Pr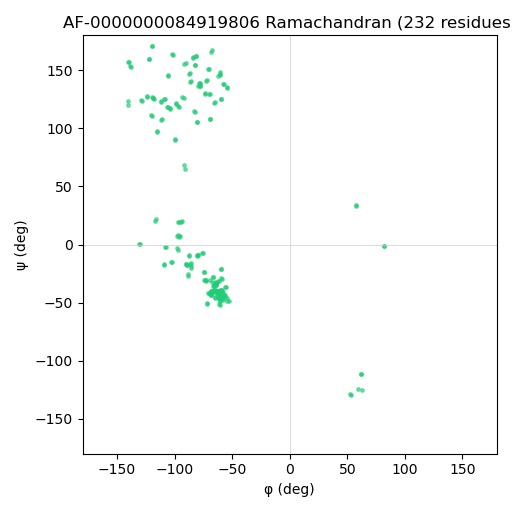otein AF-0000000084919806 (afdb_homodimer)

Solvent-accessible surface area (backbone atoms only — not comparable to full-atom values): 13358 Å² total; per-residue (Å²): 125,46,77,44,75,48,74,58,74,44,73,58,53,68,42,66,50,72,66,55,53,49,54,51,62,69,71,48,67,76,70,39,51,64,82,34,44,32,41,35,40,41,51,52,47,41,90,79,47,93,62,84,52,50,34,44,74,58,82,43,28,36,41,32,29,30,31,75,41,58,42,69,58,46,52,50,40,43,48,43,50,38,44,26,67,72,66,67,60,70,41,90,52,85,76,42,67,51,74,67,57,45,52,53,42,54,62,67,40,41,69,61,50,50,68,70,74,106,125,45,77,45,76,47,73,59,77,43,73,59,54,67,41,67,50,73,66,53,54,50,54,51,62,70,72,47,65,76,70,39,50,63,83,35,43,33,40,34,38,41,50,51,48,42,88,79,46,93,61,82,52,51,35,45,73,59,82,44,28,37,43,32,30,29,31,73,41,58,44,68,57,47,53,49,38,45,49,43,51,37,45,25,67,72,65,66,59,69,42,88,52,83,76,42,64,50,74,67,59,46,52,54,42,54,64,67,42,40,71,61,49,50,68,71,74,105

Radius of gyration: 26.59 Å; Cα contacts (8 Å, |Δi|>4): 359; chains: 2; bounding box: 36×73×53 Å

Structure (mmCIF, N/CA/C/O backbone):
data_AF-0000000084919806-model_v1
#
loop_
_entity.id
_entity.type
_entity.pdbx_description
1 polymer 'Uncharacterized protein'
#
loop_
_atom_site.group_PDB
_atom_site.id
_atom_site.type_symbol
_atom_site.label_atom_id
_atom_site.label_alt_id
_atom_site.label_comp_id
_atom_site.label_asym_id
_atom_site.label_entity_id
_atom_site.label_seq_id
_atom_site.pdbx_PDB_ins_code
_atom_site.Cartn_x
_atom_site.Cartn_y
_atom_site.Cartn_z
_atom_site.occupancy
_atom_site.B_iso_or_equiv
_atom_site.auth_seq_id
_atom_site.auth_comp_id
_atom_site.auth_asym_id
_atom_site.auth_atom_id
_atom_site.pdbx_PDB_model_num
ATOM 1 N N . MET A 1 1 ? 2.48 -29.172 4.188 1 84.5 1 MET A N 1
ATOM 2 C CA . MET A 1 1 ? 2.459 -28.109 3.188 1 84.5 1 MET A CA 1
ATOM 3 C C . MET A 1 1 ? 2.051 -26.781 3.814 1 84.5 1 MET A C 1
ATOM 5 O O . MET A 1 1 ? 1.121 -26.719 4.621 1 84.5 1 MET A O 1
ATOM 9 N N . LYS A 1 2 ? 2.957 -25.766 3.684 1 92 2 LYS A N 1
ATOM 10 C CA . LYS A 1 2 ? 2.734 -24.453 4.285 1 92 2 LYS A CA 1
ATOM 11 C C . LYS A 1 2 ? 2.422 -23.406 3.221 1 92 2 LYS A C 1
ATOM 13 O O . LYS A 1 2 ? 3.094 -23.344 2.188 1 92 2 LYS A O 1
ATOM 18 N N . ILE A 1 3 ? 1.291 -22.719 3.383 1 93.94 3 ILE A N 1
ATOM 19 C CA . ILE A 1 3 ? 0.929 -21.625 2.49 1 93.94 3 ILE A CA 1
ATOM 20 C C . ILE A 1 3 ? 0.982 -20.312 3.25 1 93.94 3 ILE A C 1
ATOM 22 O O . ILE A 1 3 ? 0.308 -20.141 4.27 1 93.94 3 ILE A O 1
ATOM 26 N N . VAL A 1 4 ? 1.771 -19.344 2.781 1 93.81 4 VAL A N 1
ATOM 27 C CA . VAL A 1 4 ? 1.96 -18.062 3.428 1 93.81 4 VAL A CA 1
ATOM 28 C C . VAL A 1 4 ? 1.51 -16.938 2.49 1 93.81 4 VAL A C 1
ATOM 30 O O . VAL A 1 4 ? 1.891 -16.906 1.318 1 93.81 4 VAL A O 1
ATOM 33 N N . THR A 1 5 ? 0.637 -16.078 2.963 1 93.88 5 THR A N 1
ATOM 34 C CA . THR A 1 5 ? 0.256 -14.891 2.219 1 93.88 5 THR A CA 1
ATOM 35 C C . THR A 1 5 ? 0.877 -13.641 2.844 1 93.88 5 THR A C 1
ATOM 37 O O . THR A 1 5 ? 0.599 -13.32 4 1 93.88 5 THR A O 1
ATOM 40 N N . GLU A 1 6 ? 1.722 -12.961 2.037 1 90.19 6 GLU A N 1
ATOM 41 C CA . GLU A 1 6 ? 2.326 -11.727 2.523 1 90.19 6 GLU A CA 1
ATOM 42 C C . GLU A 1 6 ? 1.34 -10.562 2.451 1 90.19 6 GLU A C 1
ATOM 44 O O . GLU A 1 6 ? 0.598 -10.43 1.476 1 90.19 6 GLU A O 1
ATOM 49 N N . LYS A 1 7 ? 1.361 -9.852 3.496 1 84.88 7 LYS A N 1
ATOM 50 C CA . LYS A 1 7 ? 0.545 -8.641 3.521 1 84.88 7 LYS A CA 1
ATOM 51 C C . LYS A 1 7 ? 1.104 -7.586 2.574 1 84.88 7 LYS A C 1
ATOM 53 O O . LYS A 1 7 ? 2.318 -7.395 2.494 1 84.88 7 LYS A O 1
ATOM 58 N N . ILE A 1 8 ? 0.32 -6.977 1.669 1 81.19 8 ILE A N 1
ATOM 59 C CA . ILE A 1 8 ? 0.75 -5.91 0.772 1 81.19 8 ILE A CA 1
ATOM 60 C C . ILE A 1 8 ? 1.115 -4.668 1.584 1 81.19 8 ILE A C 1
ATOM 62 O O . ILE A 1 8 ? 0.348 -4.238 2.447 1 81.19 8 ILE A O 1
ATOM 66 N N . ASN A 1 9 ? 2.42 -4.293 1.33 1 66.06 9 ASN A N 1
ATOM 67 C CA . ASN A 1 9 ? 2.914 -3.148 2.09 1 66.06 9 ASN A CA 1
ATOM 68 C C . ASN A 1 9 ? 2.236 -1.852 1.654 1 66.06 9 ASN A C 1
ATOM 70 O O . ASN A 1 9 ? 2.342 -1.45 0.494 1 66.06 9 ASN A O 1
ATOM 74 N N . SER A 1 10 ? 1.48 -1.389 2.383 1 78.5 10 SER A N 1
ATOM 75 C CA . SER A 1 10 ? 0.819 -0.112 2.137 1 78.5 10 SER A CA 1
ATOM 76 C C . SER A 1 10 ? 1.579 1.039 2.787 1 78.5 10 SER A C 1
ATOM 78 O O . SER A 1 10 ? 1.11 2.18 2.785 1 78.5 10 SER A O 1
ATOM 80 N N . GLU A 1 11 ? 2.859 0.692 3.033 1 77.44 11 GLU A N 1
ATOM 81 C CA . GLU A 1 11 ? 3.609 1.757 3.691 1 77.44 11 GLU A CA 1
ATOM 82 C C . GLU A 1 11 ? 3.887 2.912 2.734 1 77.44 11 GLU A C 1
ATOM 84 O O . GLU A 1 11 ? 3.943 2.717 1.519 1 77.44 11 GLU A O 1
ATOM 89 N N . PRO A 1 12 ? 4.004 4.172 3.262 1 86.56 12 PRO A N 1
ATOM 90 C CA . PRO A 1 12 ? 3.912 4.516 4.68 1 86.56 12 PRO A CA 1
ATOM 91 C C . PRO A 1 12 ? 2.469 4.656 5.16 1 86.56 12 PRO A C 1
ATOM 93 O O . PRO A 1 12 ? 1.577 4.965 4.363 1 86.56 12 PRO A O 1
ATOM 96 N N . ASN A 1 13 ? 2.254 4.461 6.344 1 90.94 13 ASN A N 1
ATOM 97 C CA . ASN A 1 13 ? 0.948 4.602 6.977 1 90.94 13 ASN A CA 1
ATOM 98 C C . ASN A 1 13 ? 0.639 6.059 7.309 1 90.94 13 ASN A C 1
ATOM 100 O O . ASN A 1 13 ? 1.501 6.926 7.172 1 90.94 13 ASN A O 1
ATOM 104 N N . HIS A 1 14 ? -0.591 6.355 7.543 1 94.31 14 HIS A N 1
ATOM 105 C CA . HIS A 1 14 ? -0.944 7.664 8.078 1 94.31 14 HIS A CA 1
ATOM 106 C C . HIS A 1 14 ? -0.178 7.961 9.367 1 94.31 14 HIS A C 1
ATOM 108 O O . HIS A 1 14 ? -0.105 7.113 10.258 1 94.31 14 HIS A O 1
ATOM 114 N N . SER A 1 15 ? 0.317 9.078 9.5 1 95.88 15 SER A N 1
ATOM 115 C CA . SER A 1 15 ? 1.079 9.422 10.695 1 95.88 15 SER A CA 1
ATOM 116 C C . SER A 1 15 ? 0.176 10 11.781 1 95.88 15 SER A C 1
ATOM 118 O O . SER A 1 15 ? 0.583 10.109 12.938 1 95.88 15 SER A O 1
ATOM 120 N N . ILE A 1 16 ? -1.008 10.422 11.406 1 96.19 16 ILE A N 1
ATOM 121 C CA . ILE A 1 16 ? -1.956 10.922 12.391 1 96.19 16 ILE A CA 1
ATOM 122 C C . ILE A 1 16 ? -3.252 10.117 12.328 1 96.19 16 ILE A C 1
ATOM 124 O O . ILE A 1 16 ? -3.549 9.5 11.305 1 96.19 16 ILE A O 1
ATOM 128 N N . SER A 1 17 ? -4.023 10.195 13.445 1 95.56 17 SER A N 1
ATOM 129 C CA . SER A 1 17 ? -5.277 9.461 13.555 1 95.56 17 SER A CA 1
ATOM 130 C C . SER A 1 17 ? -6.457 10.414 13.75 1 95.56 17 SER A C 1
ATOM 132 O O . SER A 1 17 ? -6.27 11.617 13.922 1 95.56 17 SER A O 1
ATOM 134 N N . LYS A 1 18 ? -7.699 9.766 13.664 1 95 18 LYS A N 1
ATOM 135 C CA . LYS A 1 18 ? -8.914 10.5 13.992 1 95 18 LYS A CA 1
ATOM 136 C C . LYS A 1 18 ? -8.844 11.086 15.406 1 95 18 LYS A C 1
ATOM 138 O O . LYS A 1 18 ? -9.289 12.211 15.641 1 95 18 LYS A O 1
ATOM 143 N N . LYS A 1 19 ? -8.227 10.32 16.281 1 96.19 19 LYS A N 1
ATOM 144 C CA . LYS A 1 19 ? -8.078 10.773 17.672 1 96.19 19 LYS A CA 1
ATOM 145 C C . LYS A 1 19 ? -7.211 12.023 17.75 1 96.19 19 LYS A C 1
ATOM 147 O O . LYS A 1 19 ? -7.508 12.938 18.516 1 96.19 19 LYS A O 1
ATOM 152 N N . ASP A 1 20 ? -6.168 12.07 16.969 1 96.62 20 ASP A N 1
ATOM 153 C CA . ASP A 1 20 ? -5.289 13.242 16.938 1 96.62 20 ASP A CA 1
ATOM 154 C C . ASP A 1 20 ? -6.047 14.477 16.469 1 96.62 20 ASP A C 1
ATOM 156 O O . ASP A 1 20 ? -5.93 15.547 17.062 1 96.62 20 ASP A O 1
ATOM 160 N N . VAL A 1 21 ? -6.793 14.344 15.43 1 97.56 21 VAL A N 1
ATOM 161 C CA . VAL A 1 21 ? -7.539 15.461 14.867 1 97.56 21 VAL A CA 1
ATOM 162 C C . VAL A 1 21 ? -8.57 15.953 15.883 1 97.56 21 VAL A C 1
ATOM 164 O O . VAL A 1 21 ? -8.719 17.156 16.094 1 97.56 21 VAL A O 1
ATOM 167 N N . LYS A 1 22 ? -9.195 15 16.562 1 96.44 22 LYS A N 1
ATOM 168 C CA . LYS A 1 22 ? -10.172 15.359 17.594 1 96.44 22 LYS A CA 1
ATOM 169 C C . LYS A 1 22 ? -9.508 16.141 18.734 1 96.44 22 LYS A C 1
ATOM 171 O O . LYS A 1 22 ? -10.062 17.125 19.219 1 96.44 22 LYS A O 1
ATOM 176 N N . ALA A 1 23 ? -8.375 15.68 19.109 1 97.12 23 ALA A N 1
ATOM 177 C CA . ALA A 1 23 ? -7.645 16.359 20.172 1 97.12 23 ALA A CA 1
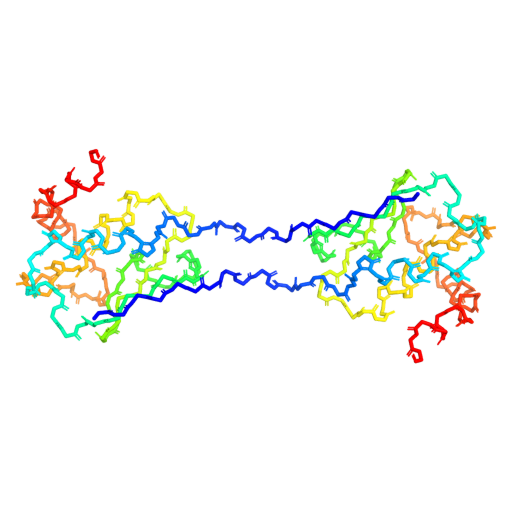ATOM 178 C C . ALA A 1 23 ? -7.312 17.797 19.781 1 97.12 23 ALA A C 1
ATOM 180 O O . ALA A 1 23 ? -7.398 18.703 20.609 1 97.12 23 ALA A O 1
ATOM 181 N N . ILE A 1 24 ? -6.961 18.016 18.594 1 97.75 24 ILE A N 1
ATOM 182 C CA . ILE A 1 24 ? -6.641 19.344 18.109 1 97.75 24 ILE A CA 1
ATOM 183 C C . ILE A 1 24 ? -7.891 20.219 18.156 1 97.75 24 ILE A C 1
ATOM 185 O O . ILE A 1 24 ? -7.848 21.344 18.656 1 97.75 24 ILE A O 1
ATOM 189 N N . ILE A 1 25 ? -8.977 19.719 17.703 1 95.94 25 ILE A N 1
ATOM 190 C CA . ILE A 1 25 ? -10.234 20.453 17.625 1 95.94 25 ILE A CA 1
ATOM 191 C C . ILE A 1 25 ? -10.672 20.875 19.016 1 95.94 25 ILE A C 1
ATOM 193 O O . ILE A 1 25 ? -11.234 21.953 19.203 1 95.94 25 ILE A O 1
ATOM 197 N N . GLU A 1 26 ? -10.344 20.094 19.938 1 95.5 26 GLU A N 1
ATOM 198 C CA . GLU A 1 26 ? -10.797 20.312 21.297 1 95.5 26 GLU A CA 1
ATOM 199 C C . GLU A 1 26 ? -10.031 21.469 21.953 1 95.5 26 GLU A C 1
ATOM 201 O O . GLU A 1 26 ? -10.539 22.125 22.859 1 95.5 26 GLU A O 1
ATOM 206 N N . ILE A 1 27 ? -8.891 21.766 21.5 1 96.56 27 ILE A N 1
ATOM 207 C CA . ILE A 1 27 ? -8.062 22.688 22.266 1 96.56 27 ILE A CA 1
ATOM 208 C C . ILE A 1 27 ? -7.961 24.031 21.531 1 96.56 27 ILE A C 1
ATOM 210 O O . ILE A 1 27 ? -7.547 25.031 22.109 1 96.56 27 ILE A O 1
ATOM 214 N N . ILE A 1 28 ? -8.289 24.031 20.297 1 96.38 28 ILE A N 1
ATOM 215 C CA . ILE A 1 28 ? -8.18 25.281 19.562 1 96.38 28 ILE A CA 1
ATOM 216 C C . ILE A 1 28 ? -9.43 26.125 19.766 1 96.38 28 ILE A C 1
ATOM 218 O O . ILE A 1 28 ? -10.477 25.609 20.172 1 96.38 28 ILE A O 1
ATOM 222 N N . PRO A 1 29 ? -9.297 27.453 19.469 1 94.88 29 PRO A N 1
ATOM 223 C CA . PRO A 1 29 ? -10.5 28.297 19.5 1 94.88 29 PRO A CA 1
ATOM 224 C C . PRO A 1 29 ? -11.562 27.844 18.5 1 94.88 29 PRO A C 1
ATOM 226 O O . PRO A 1 29 ? -11.227 27.453 17.375 1 94.88 29 PRO A O 1
ATOM 229 N N . ASP A 1 30 ? -12.805 28 18.844 1 89.44 30 ASP A N 1
ATOM 230 C CA . ASP A 1 30 ? -13.922 27.516 18.047 1 89.44 30 ASP A CA 1
ATOM 231 C C . ASP A 1 30 ? -13.984 28.234 16.688 1 89.44 30 ASP A C 1
ATOM 233 O O . ASP A 1 30 ? -14.398 27.641 15.688 1 89.44 30 ASP A O 1
ATO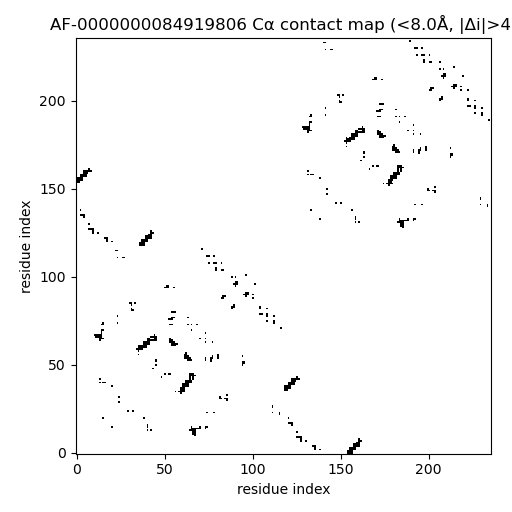M 237 N N . ASP A 1 31 ? -13.609 29.422 16.719 1 90.94 31 ASP A N 1
ATOM 238 C CA . ASP A 1 31 ? -13.766 30.219 15.508 1 90.94 31 ASP A CA 1
ATOM 239 C C . ASP A 1 31 ? -12.711 29.844 14.461 1 90.94 31 ASP A C 1
ATOM 241 O O . ASP A 1 31 ? -12.773 30.281 13.312 1 90.94 31 ASP A O 1
ATOM 245 N N . TRP A 1 32 ? -11.727 28.984 14.844 1 93.69 32 TRP A N 1
ATOM 246 C CA . TRP A 1 32 ? -10.688 28.578 13.898 1 93.69 32 TRP A CA 1
ATOM 247 C C . TRP A 1 32 ? -11.25 27.609 12.859 1 93.69 32 TRP A C 1
ATOM 249 O O . TRP A 1 32 ? -10.742 27.531 11.734 1 93.69 32 TRP A O 1
ATOM 259 N N . ILE A 1 33 ? -12.172 26.828 13.133 1 89.38 33 ILE A N 1
ATOM 260 C CA . ILE A 1 33 ? -12.711 25.812 12.227 1 89.38 33 ILE A CA 1
ATOM 261 C C . ILE A 1 33 ? -13.562 26.484 11.148 1 89.38 33 ILE A C 1
ATOM 263 O O . ILE A 1 33 ? -13.555 26.062 9.992 1 89.38 33 ILE A O 1
A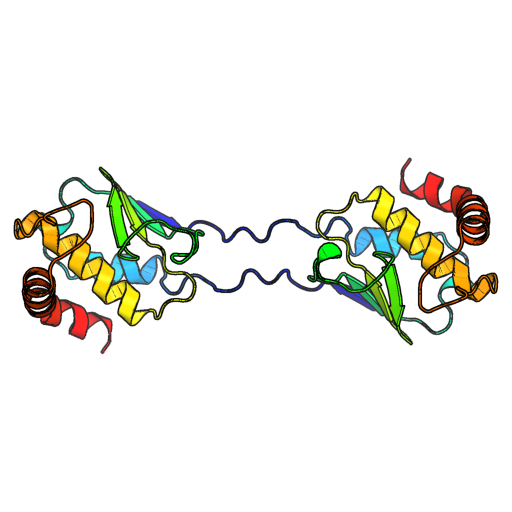TOM 267 N N . GLY A 1 34 ? -14.172 27.562 11.453 1 83.75 34 GLY A N 1
ATOM 268 C CA . GLY A 1 34 ? -14.953 28.328 10.484 1 83.75 34 GLY A CA 1
ATOM 269 C C . GLY A 1 34 ? -15.977 27.469 9.75 1 83.75 34 GLY A C 1
ATOM 270 O O . GLY A 1 34 ? -16.766 26.766 10.367 1 83.75 34 GLY A O 1
ATOM 271 N N . ILE A 1 35 ? -15.891 27.609 8.375 1 82 35 ILE A N 1
ATOM 272 C CA . ILE A 1 35 ? -16.906 27 7.535 1 82 35 ILE A CA 1
ATOM 273 C C . ILE A 1 35 ? -16.531 25.547 7.254 1 82 35 ILE A C 1
ATOM 275 O O . ILE A 1 35 ? -17.359 24.75 6.797 1 82 35 ILE A O 1
ATOM 279 N N . ALA A 1 36 ? -15.219 25.328 7.449 1 81.69 36 ALA A N 1
ATOM 280 C CA . ALA A 1 36 ? -14.766 23.953 7.195 1 81.69 36 ALA A CA 1
ATOM 281 C C . ALA A 1 36 ? -15.227 23.016 8.297 1 81.69 36 ALA A C 1
ATOM 283 O O . ALA A 1 36 ? -15.078 23.312 9.484 1 81.69 36 ALA A O 1
ATOM 284 N N . HIS A 1 37 ? -15.828 21.906 7.789 1 86.56 37 HIS A N 1
ATOM 285 C CA . HIS A 1 37 ? -16.375 20.984 8.781 1 86.56 37 HIS A CA 1
ATOM 286 C C . HIS A 1 37 ? -15.922 19.562 8.5 1 86.56 37 HIS A C 1
ATOM 288 O O . HIS A 1 37 ? -16.359 18.625 9.18 1 86.56 37 HIS A O 1
ATOM 294 N N . ILE A 1 38 ? -15.148 19.406 7.48 1 93.56 38 ILE A N 1
ATOM 295 C CA . ILE A 1 38 ? -14.664 18.078 7.164 1 93.56 38 ILE A CA 1
ATOM 296 C C . ILE A 1 38 ? -13.141 18.031 7.27 1 93.56 38 ILE A C 1
ATOM 298 O O . ILE A 1 38 ? -12.453 18.906 6.742 1 93.56 38 ILE A O 1
ATOM 302 N N . PHE A 1 39 ? -12.586 17.109 8.055 1 96.88 39 PHE A N 1
ATOM 303 C CA . PHE A 1 39 ? -11.164 16.766 8.07 1 96.88 39 PHE A CA 1
ATOM 304 C C . PHE A 1 39 ? -10.922 15.438 7.359 1 96.88 39 PHE A C 1
ATOM 306 O O . PHE A 1 39 ? -11.406 14.391 7.793 1 96.88 39 PHE A O 1
ATOM 313 N N . SER A 1 40 ? -10.156 15.508 6.266 1 96.12 40 SER A N 1
ATOM 314 C CA . SER A 1 40 ? -9.898 14.32 5.465 1 96.12 40 SER A CA 1
ATOM 315 C C . SER A 1 40 ? -8.445 13.883 5.57 1 96.12 40 SER A C 1
ATOM 317 O O . SER A 1 40 ? -7.555 14.531 5.023 1 96.12 40 SER A O 1
ATOM 319 N N . ILE A 1 41 ? -8.195 12.766 6.266 1 97.25 41 ILE A N 1
ATOM 320 C CA . ILE A 1 41 ? -6.883 12.133 6.27 1 97.25 41 ILE A CA 1
ATOM 321 C C . ILE A 1 41 ? -6.711 11.289 5.012 1 97.25 41 ILE A C 1
ATOM 323 O O . ILE A 1 41 ? -7.203 10.164 4.941 1 97.25 41 ILE A O 1
ATOM 327 N N . SER A 1 42 ? -5.945 11.82 4.156 1 93.94 42 SER A N 1
ATOM 328 C CA . SER A 1 42 ? -5.906 11.305 2.791 1 93.94 42 SER A CA 1
ATOM 329 C C . SER A 1 42 ? -4.91 10.164 2.66 1 93.94 42 SER A C 1
ATOM 331 O O . SER A 1 42 ? -3.844 10.188 3.281 1 93.94 42 SER A O 1
ATOM 333 N N . SER A 1 43 ? -5.254 9.219 1.755 1 91.94 43 SER A N 1
ATOM 334 C CA . SER A 1 43 ? -4.34 8.125 1.454 1 91.94 43 SER A CA 1
ATOM 335 C C . SER A 1 43 ? -3.252 8.562 0.482 1 91.94 43 SER A C 1
ATOM 337 O O . SER A 1 43 ? -2.287 7.828 0.25 1 91.94 43 SER A O 1
ATOM 339 N N . GLN A 1 44 ? -3.41 9.688 -0.026 1 89.56 44 GLN A N 1
ATOM 340 C CA . GLN A 1 44 ? -2.438 10.211 -0.98 1 89.56 44 GLN A CA 1
ATOM 341 C C . GLN A 1 44 ? -1.134 10.594 -0.284 1 89.56 44 GLN A C 1
ATOM 343 O O . GLN A 1 44 ? -1.151 11.18 0.796 1 89.56 44 GLN A O 1
ATOM 348 N N . LEU A 1 45 ? -0.02 10.32 -0.958 1 92.75 45 LEU A N 1
ATOM 349 C CA . LEU A 1 45 ? 1.282 10.773 -0.48 1 92.75 45 LEU A CA 1
ATOM 350 C C . LEU A 1 45 ? 1.497 12.242 -0.805 1 92.75 45 LEU A C 1
ATOM 352 O O . LEU A 1 45 ? 1.184 12.695 -1.909 1 92.75 45 LEU A O 1
ATOM 356 N N . PHE A 1 46 ? 2.062 12.984 0.141 1 93.69 46 PHE A N 1
ATOM 357 C CA . PHE A 1 46 ? 2.354 14.398 -0.066 1 93.69 46 PHE A CA 1
ATOM 358 C C . PHE A 1 46 ? 3.246 14.602 -1.286 1 93.69 46 PHE A C 1
ATOM 360 O O . PHE A 1 46 ? 3.025 15.516 -2.082 1 93.69 46 PHE A O 1
ATOM 367 N N . GLU A 1 47 ? 4.266 13.75 -1.402 1 91.94 47 GLU A N 1
ATOM 368 C CA . GLU A 1 47 ? 5.23 13.867 -2.492 1 91.94 47 GLU A CA 1
ATOM 369 C C . GLU A 1 47 ? 4.547 13.742 -3.85 1 91.94 47 GLU A C 1
ATOM 371 O O . GLU A 1 47 ? 5.102 14.156 -4.871 1 91.94 47 GLU A O 1
ATOM 376 N N . ASN A 1 48 ? 3.365 13.141 -3.865 1 87.06 48 ASN A N 1
ATOM 377 C CA . ASN A 1 48 ? 2.631 12.953 -5.113 1 87.06 48 ASN A CA 1
ATOM 378 C C . ASN A 1 48 ? 1.616 14.07 -5.336 1 87.06 48 ASN A C 1
ATOM 380 O O . ASN A 1 48 ? 0.793 13.992 -6.25 1 87.06 48 ASN A O 1
ATOM 384 N N . SER A 1 49 ? 1.706 15.062 -4.434 1 88.62 49 SER A N 1
ATOM 385 C CA . SER A 1 49 ? 0.8 16.203 -4.57 1 88.62 49 SER A CA 1
ATOM 386 C C . SER A 1 49 ? 1.511 17.406 -5.184 1 88.62 49 SER A C 1
ATOM 388 O O . SER A 1 49 ? 2.734 17.391 -5.336 1 88.62 49 SER A O 1
ATOM 390 N N . ASN A 1 50 ? 0.823 18.312 -5.629 1 88.94 50 ASN A N 1
ATOM 391 C CA . ASN A 1 50 ? 1.367 19.578 -6.113 1 88.94 50 ASN A CA 1
ATOM 392 C C . ASN A 1 50 ? 1.294 20.656 -5.047 1 88.94 50 ASN A C 1
ATOM 394 O O . ASN A 1 50 ? 1.396 21.859 -5.355 1 88.94 50 ASN A O 1
ATOM 398 N N . TRP A 1 51 ? 1.148 20.234 -3.828 1 91.06 51 TRP A N 1
ATOM 399 C CA . TRP A 1 51 ? 0.985 21.203 -2.75 1 91.06 51 TRP A CA 1
ATOM 400 C C . TRP A 1 51 ? 2.336 21.594 -2.154 1 91.06 51 TRP A C 1
ATOM 402 O O . TRP A 1 51 ? 3.295 20.812 -2.225 1 91.06 51 TRP A O 1
ATOM 412 N N . ASP A 1 52 ? 2.373 22.734 -1.565 1 92.44 52 ASP A N 1
ATOM 413 C CA . ASP A 1 52 ? 3.58 23.219 -0.901 1 92.44 52 ASP A CA 1
ATOM 414 C C . ASP A 1 52 ? 3.609 22.797 0.564 1 92.44 52 ASP A C 1
ATOM 416 O O . ASP A 1 52 ? 4.66 22.828 1.205 1 92.44 52 ASP A O 1
ATOM 420 N N . ARG A 1 53 ? 2.469 22.422 1.005 1 95.81 53 ARG A N 1
ATOM 421 C CA . ARG A 1 53 ? 2.324 21.984 2.389 1 95.81 53 ARG A CA 1
ATOM 422 C C . ARG A 1 53 ? 1.413 20.766 2.484 1 95.81 53 ARG A C 1
ATOM 424 O O . ARG A 1 53 ? 0.5 20.609 1.674 1 95.81 53 ARG A O 1
ATOM 431 N N . PRO A 1 54 ? 1.611 19.969 3.521 1 97.56 54 PRO A N 1
ATOM 432 C CA . PRO A 1 54 ? 0.884 18.703 3.588 1 97.56 54 PRO A CA 1
ATOM 433 C C . PRO A 1 54 ? -0.544 18.875 4.105 1 97.56 54 PRO A C 1
ATOM 435 O O . PRO A 1 54 ? -1.32 17.906 4.102 1 97.56 54 PRO A O 1
ATOM 438 N N . VAL A 1 55 ? -0.893 20 4.578 1 98 55 VAL A N 1
ATOM 439 C CA . VAL A 1 55 ? -2.25 20.266 5.047 1 98 55 VAL A CA 1
ATOM 440 C C . VAL A 1 55 ? -2.781 21.547 4.41 1 98 55 VAL A C 1
ATOM 442 O O . VAL A 1 55 ? -2.162 22.609 4.523 1 98 55 VAL A O 1
ATOM 445 N N . ILE A 1 56 ? -3.885 21.391 3.779 1 95.81 56 ILE A N 1
ATOM 446 C CA . ILE A 1 56 ? -4.484 22.562 3.162 1 95.81 56 ILE A CA 1
ATOM 447 C C . ILE A 1 56 ? -6 22.531 3.344 1 95.81 56 ILE A C 1
ATOM 449 O O . ILE A 1 56 ? -6.586 21.453 3.498 1 95.81 56 ILE A O 1
ATOM 453 N N . GLN A 1 57 ? -6.586 23.719 3.264 1 94.19 57 GLN A N 1
ATOM 454 C CA . GLN A 1 57 ? -8.039 23.812 3.229 1 94.19 57 GLN A CA 1
ATOM 455 C C . GLN A 1 57 ? -8.547 23.984 1.799 1 94.19 57 GLN A C 1
ATOM 457 O O . GLN A 1 57 ? -8.086 24.859 1.073 1 94.19 57 GLN A O 1
ATOM 462 N N . ASN A 1 58 ? -9.367 23.062 1.413 1 89.19 58 ASN A N 1
ATOM 463 C CA . ASN A 1 58 ? -10.094 23.141 0.149 1 89.19 58 ASN A CA 1
ATOM 464 C C . ASN A 1 58 ? -11.602 23.25 0.372 1 89.19 58 ASN A C 1
ATOM 466 O O . ASN A 1 58 ? -12.266 22.234 0.617 1 89.19 58 ASN A O 1
ATOM 470 N N . ASN A 1 59 ? -12.109 24.453 0.342 1 89 59 ASN A N 1
ATOM 471 C CA . ASN A 1 59 ? -13.516 24.734 0.616 1 89 59 ASN A CA 1
ATOM 472 C C . ASN A 1 59 ? -13.898 24.328 2.035 1 89 59 ASN A C 1
ATOM 474 O O . ASN A 1 59 ? -13.414 24.906 3.006 1 89 59 ASN A O 1
ATOM 478 N N . THR A 1 60 ? -14.703 23.328 2.168 1 93.25 60 THR A N 1
ATOM 479 C CA . THR A 1 60 ? -15.211 22.969 3.484 1 93.25 60 THR A CA 1
ATOM 480 C C . THR A 1 60 ? -14.383 21.828 4.086 1 93.25 60 THR A C 1
ATOM 482 O O . THR A 1 60 ? -14.758 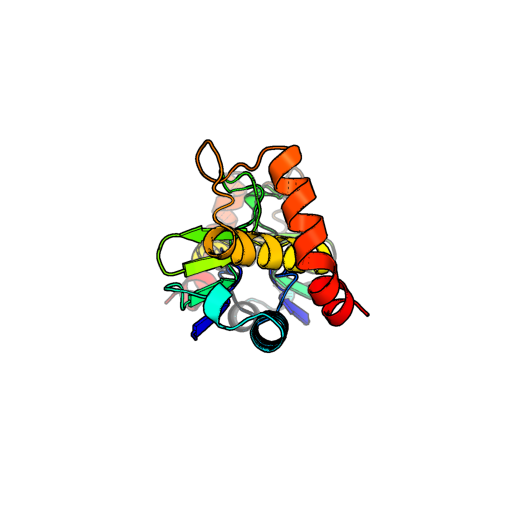21.266 5.113 1 93.25 60 THR A O 1
ATOM 485 N N . THR A 1 61 ? -13.273 21.5 3.381 1 93.81 61 THR A N 1
ATOM 486 C CA . THR A 1 61 ? -12.523 20.312 3.789 1 93.81 61 THR A CA 1
ATOM 487 C C . THR A 1 61 ? -11.07 20.672 4.07 1 93.81 61 THR A C 1
ATOM 489 O O . THR A 1 61 ? -10.414 21.328 3.254 1 93.81 61 THR A O 1
ATOM 492 N N . PHE A 1 62 ? -10.602 20.297 5.227 1 96.12 62 PHE A N 1
ATOM 493 C CA . PHE A 1 62 ? -9.164 20.219 5.453 1 96.12 62 PHE A CA 1
ATOM 494 C C . PHE A 1 62 ? -8.602 18.906 4.938 1 96.12 62 PHE A C 1
ATOM 496 O O . PHE A 1 62 ? -8.961 17.828 5.441 1 96.12 62 PHE A O 1
ATOM 503 N N . LYS A 1 63 ? -7.785 18.984 3.963 1 95.94 63 LYS A N 1
ATOM 504 C CA . LYS A 1 63 ? -7.117 17.797 3.436 1 95.94 63 LYS A CA 1
ATOM 505 C C . LYS A 1 63 ? -5.758 17.594 4.098 1 95.94 63 LYS A C 1
ATOM 507 O O . LYS A 1 63 ? -4.922 18.5 4.098 1 95.94 63 LYS A O 1
ATOM 512 N N . ILE A 1 64 ? -5.531 16.422 4.625 1 98.31 64 ILE A N 1
ATOM 513 C CA . ILE A 1 64 ? -4.336 16.109 5.402 1 98.31 64 ILE A CA 1
ATOM 514 C C . ILE A 1 64 ? -3.57 14.969 4.734 1 98.31 64 ILE A C 1
ATOM 516 O O . ILE A 1 64 ? -4.02 13.82 4.742 1 98.31 64 ILE A O 1
ATOM 520 N N . LEU A 1 65 ? -2.469 15.242 4.223 1 97.31 65 LEU A N 1
ATOM 521 C CA . LEU A 1 65 ? -1.569 14.258 3.623 1 97.31 65 LEU A CA 1
ATOM 522 C C . LEU A 1 65 ? -0.451 13.883 4.59 1 97.31 65 LEU A C 1
ATOM 524 O O . LEU A 1 65 ? 0.657 14.422 4.504 1 97.31 65 LEU A O 1
ATOM 528 N N . SER A 1 66 ? -0.752 12.883 5.348 1 97.56 66 SER A N 1
ATOM 529 C CA . SER A 1 66 ? 0.101 12.648 6.508 1 97.56 66 SER A CA 1
ATOM 530 C C . SER A 1 66 ? 1.067 11.492 6.266 1 97.56 66 SER A C 1
ATOM 532 O O . SER A 1 66 ? 2.035 11.32 7.008 1 97.56 66 SER A O 1
ATOM 534 N N . ARG A 1 67 ? 0.827 10.68 5.246 1 95.19 67 ARG A N 1
ATOM 535 C CA . ARG A 1 67 ? 1.578 9.438 5.082 1 95.19 67 ARG A CA 1
ATOM 536 C C . ARG A 1 67 ? 3.072 9.719 4.949 1 95.19 67 ARG A C 1
ATOM 538 O O . ARG A 1 67 ? 3.486 10.508 4.094 1 95.19 67 ARG A O 1
ATOM 545 N N . GLY A 1 68 ? 3.877 9.062 5.828 1 92.88 68 GLY A N 1
ATOM 546 C CA . GLY A 1 68 ? 5.324 9.141 5.73 1 92.88 68 GLY A CA 1
ATOM 547 C C . GLY A 1 68 ? 5.906 10.391 6.355 1 92.88 68 GLY A C 1
ATOM 548 O O . GLY A 1 68 ? 7.121 10.594 6.332 1 92.88 68 GLY A O 1
ATOM 549 N N . ILE A 1 69 ? 5.086 11.273 6.895 1 96.5 69 ILE A N 1
ATOM 550 C CA . ILE A 1 69 ? 5.539 12.492 7.551 1 96.5 69 ILE A CA 1
ATOM 551 C C . ILE A 1 69 ? 5.398 12.352 9.062 1 96.5 69 ILE A C 1
ATOM 553 O O . ILE A 1 69 ? 4.469 11.695 9.547 1 96.5 69 ILE A O 1
ATOM 557 N N . ASP A 1 70 ? 6.316 12.961 9.719 1 96.81 70 ASP A N 1
ATOM 558 C CA . ASP A 1 70 ? 6.301 12.883 11.18 1 96.81 70 ASP A CA 1
ATOM 559 C C . ASP A 1 70 ? 4.984 13.414 11.734 1 96.81 70 ASP A C 1
ATOM 561 O O . ASP A 1 70 ? 4.48 14.445 11.281 1 96.81 70 ASP A O 1
ATOM 565 N N . ARG A 1 71 ? 4.484 12.711 12.703 1 97.44 71 ARG A N 1
ATOM 566 C CA . ARG A 1 71 ? 3.219 13.055 13.344 1 97.44 71 ARG A CA 1
ATOM 567 C C . ARG A 1 71 ? 3.215 14.5 13.812 1 97.44 71 ARG A C 1
ATOM 569 O O . ARG A 1 71 ? 2.266 15.242 13.555 1 97.44 71 ARG A O 1
ATOM 576 N N . ASN A 1 72 ? 4.273 14.891 14.508 1 97.69 72 ASN A N 1
ATOM 577 C CA . ASN A 1 72 ? 4.336 16.234 15.07 1 97.69 72 ASN A CA 1
ATOM 578 C C . ASN A 1 72 ? 4.387 17.297 13.977 1 97.69 72 ASN A C 1
ATOM 580 O O . ASN A 1 72 ? 3.844 18.391 14.148 1 97.69 72 ASN A O 1
ATOM 584 N N . GLU A 1 73 ? 5.02 16.938 12.953 1 97.75 73 GLU A N 1
ATOM 585 C CA . GLU A 1 73 ? 5.035 17.859 11.82 1 97.75 73 GLU A CA 1
ATOM 586 C C . GLU A 1 73 ? 3.637 18.047 11.242 1 97.75 73 GLU A C 1
ATOM 588 O O . GLU A 1 73 ? 3.242 19.172 10.914 1 97.75 73 GLU A O 1
ATOM 593 N N . ILE A 1 74 ? 2.875 17 11.172 1 98.44 74 ILE A N 1
ATOM 594 C CA . ILE A 1 74 ? 1.522 17.062 10.625 1 98.44 74 ILE A CA 1
ATOM 595 C C . ILE A 1 74 ? 0.629 17.875 11.562 1 98.44 74 ILE A C 1
ATOM 597 O O . ILE A 1 74 ? -0.185 18.688 11.117 1 98.44 74 ILE A O 1
ATOM 601 N N . ILE A 1 75 ? 0.799 17.641 12.836 1 98.44 75 ILE A N 1
ATOM 602 C CA . ILE A 1 75 ? 0.043 18.406 13.828 1 98.44 75 ILE A CA 1
ATOM 603 C C . ILE A 1 75 ? 0.332 19.891 13.656 1 98.44 75 ILE A C 1
ATOM 605 O O . ILE A 1 75 ? -0.591 20.703 13.633 1 98.44 75 ILE A O 1
ATOM 609 N N . LYS A 1 76 ? 1.603 20.219 13.539 1 98.38 76 LYS A N 1
ATOM 610 C CA . LYS A 1 76 ? 1.995 21.609 13.352 1 98.38 76 LYS A CA 1
ATOM 611 C C . LYS A 1 76 ? 1.359 22.188 12.094 1 98.38 76 LYS A C 1
ATOM 613 O O . LYS A 1 76 ? 0.786 23.281 12.133 1 98.38 76 LYS A O 1
ATOM 618 N N . GLU A 1 77 ? 1.405 21.453 11.008 1 98.31 77 GLU A N 1
ATOM 619 C CA . GLU A 1 77 ? 0.874 21.938 9.734 1 98.31 77 GLU A CA 1
ATOM 620 C C . GLU A 1 77 ? -0.641 22.109 9.797 1 98.31 77 GLU A C 1
ATOM 622 O O . GLU A 1 77 ? -1.195 23.031 9.188 1 98.31 77 GLU A O 1
ATOM 627 N N . LEU A 1 78 ? -1.289 21.234 10.531 1 98.31 78 LEU A N 1
ATOM 628 C CA . LEU A 1 78 ? -2.734 21.359 10.68 1 98.31 78 LEU A CA 1
ATOM 629 C C . LEU A 1 78 ? -3.092 22.594 11.492 1 98.31 78 LEU A C 1
ATOM 631 O O . LEU A 1 78 ? -3.99 23.344 11.117 1 98.31 78 LEU A O 1
ATOM 635 N N . LEU A 1 79 ? -2.373 22.828 12.562 1 98.31 79 LEU A N 1
ATOM 636 C CA . LEU A 1 79 ? -2.6 24.016 13.375 1 98.31 79 LEU A CA 1
ATOM 637 C C . LEU A 1 79 ? -2.357 25.297 12.562 1 98.31 79 LEU A C 1
ATOM 639 O O . LEU A 1 79 ? -3.123 26.25 12.656 1 98.31 79 LEU A O 1
ATOM 643 N N . ILE A 1 80 ? -1.331 25.25 11.805 1 98.31 80 ILE A N 1
ATOM 644 C CA . ILE A 1 80 ? -1.015 26.406 10.961 1 98.31 80 ILE A CA 1
ATOM 645 C C . ILE A 1 80 ? -2.166 26.672 9.992 1 98.31 80 ILE A C 1
ATOM 647 O O . ILE A 1 80 ? -2.639 27.797 9.875 1 98.31 80 ILE A O 1
ATOM 651 N N . GLU A 1 81 ? -2.68 25.656 9.289 1 97.38 81 GLU A N 1
ATOM 652 C CA . GLU A 1 81 ? -3.773 25.812 8.336 1 97.38 81 GLU A CA 1
ATOM 653 C C . GLU A 1 81 ? -5.027 26.359 9.016 1 97.38 81 GLU A C 1
ATOM 655 O O . GLU A 1 81 ? -5.711 27.219 8.477 1 97.38 81 GLU A O 1
ATOM 660 N N . LEU A 1 82 ? -5.234 25.859 10.18 1 97 82 LEU A N 1
ATOM 661 C CA . LEU A 1 82 ? -6.406 26.266 10.945 1 97 82 LEU A CA 1
ATOM 662 C C . LEU A 1 82 ? -6.312 27.734 11.352 1 97 82 LEU A C 1
ATOM 664 O O . LEU A 1 82 ? -7.336 28.406 11.508 1 97 82 LEU A O 1
ATOM 668 N N . ALA A 1 83 ? -5.121 28.219 11.5 1 97.12 83 ALA A N 1
ATOM 669 C CA . ALA A 1 83 ? -4.914 29.578 12.008 1 97.12 83 ALA A CA 1
ATOM 670 C C . ALA A 1 83 ? -4.973 30.594 10.883 1 97.12 83 ALA A C 1
ATOM 672 O O . ALA A 1 83 ? -5.141 31.797 11.133 1 97.12 83 ALA A O 1
ATOM 673 N N . ILE A 1 84 ? -4.871 30.172 9.641 1 96.44 84 ILE A N 1
ATOM 674 C CA . ILE A 1 84 ? -4.723 31.062 8.5 1 96.44 84 ILE A CA 1
ATOM 675 C C . ILE A 1 84 ? -5.953 31.969 8.391 1 96.44 84 ILE A C 1
ATOM 677 O O . ILE A 1 84 ? -5.832 33.188 8.375 1 96.44 84 ILE A O 1
ATOM 681 N N . ARG A 1 85 ? -7.094 31.469 8.398 1 94.06 85 ARG A N 1
ATOM 682 C CA . ARG A 1 85 ? -8.305 32.219 8.133 1 94.06 85 ARG A CA 1
ATOM 683 C C . ARG A 1 85 ? -8.641 33.156 9.297 1 94.06 85 ARG A C 1
ATOM 685 O O . ARG A 1 85 ? -8.844 34.344 9.109 1 94.06 85 ARG A O 1
ATOM 692 N N . PRO A 1 86 ? -8.656 32.594 10.5 1 94.44 86 PRO A N 1
ATOM 693 C CA . PRO A 1 86 ? -8.984 33.469 11.633 1 94.44 86 PRO A CA 1
ATOM 694 C C . PRO A 1 86 ? -8.016 34.625 11.766 1 94.44 86 PRO A C 1
ATOM 696 O O . PRO A 1 86 ? -8.406 35.719 12.242 1 94.44 86 PRO A O 1
ATOM 699 N N . THR A 1 87 ? -6.77 34.5 11.359 1 95.31 87 THR A N 1
ATOM 700 C CA . THR A 1 87 ? -5.781 35.562 11.516 1 95.31 87 THR A CA 1
ATOM 701 C C . THR A 1 87 ? -5.637 36.375 10.219 1 95.31 87 THR A C 1
ATOM 703 O O . THR A 1 87 ? -4.832 37.312 10.148 1 95.31 87 THR A O 1
ATOM 706 N N . LYS A 1 88 ? -6.309 36 9.203 1 94.94 88 LYS A N 1
ATOM 707 C CA . LYS A 1 88 ? -6.285 36.625 7.891 1 94.94 88 LYS A CA 1
ATOM 708 C C . LYS A 1 88 ? -4.871 36.656 7.316 1 94.94 88 LYS A C 1
ATOM 710 O O . LYS A 1 88 ? -4.441 37.656 6.746 1 94.94 88 LYS A O 1
ATOM 715 N N . THR A 1 89 ? -4.094 35.594 7.652 1 95.81 89 THR A N 1
ATOM 716 C CA . THR A 1 89 ? -2.746 35.438 7.117 1 95.81 89 THR A CA 1
ATOM 717 C C . THR A 1 89 ? -2.764 34.625 5.84 1 95.81 89 THR A C 1
ATOM 719 O O . THR A 1 89 ? -2.152 33.531 5.785 1 95.81 89 THR A O 1
ATOM 722 N N . TYR A 1 90 ? -3.389 35.156 4.793 1 94.5 90 TYR A N 1
ATOM 723 C CA . TYR A 1 90 ? -3.592 34.406 3.551 1 94.5 90 TYR A CA 1
ATOM 724 C C . TYR A 1 90 ? -2.312 34.375 2.725 1 94.5 90 TYR A C 1
ATOM 726 O O . TYR A 1 90 ? -1.6 35.375 2.623 1 94.5 90 TYR A O 1
ATOM 734 N N . PRO A 1 91 ? -2.088 33.188 2.176 1 92.69 91 PRO A N 1
ATOM 735 C CA . PRO A 1 91 ? -0.922 33.094 1.293 1 92.69 91 PRO A CA 1
ATOM 736 C C . PRO A 1 91 ? -1.033 34 0.08 1 92.69 91 PRO A C 1
ATOM 738 O O . PRO A 1 91 ? -2.131 34.219 -0.442 1 92.69 91 PRO A O 1
ATOM 741 N N . PRO A 1 92 ? 0.088 34.562 -0.37 1 90.94 92 PRO A N 1
ATOM 742 C CA . PRO A 1 92 ? 0.065 35.438 -1.554 1 90.94 92 PRO A CA 1
ATOM 743 C C . PRO A 1 92 ? -0.345 34.688 -2.82 1 90.94 92 PRO A C 1
ATOM 745 O O . PRO A 1 92 ? -0.975 35.25 -3.709 1 90.94 92 PRO A O 1
ATOM 748 N N . LYS A 1 93 ? 0.052 33.406 -2.941 1 84.94 93 LYS A N 1
ATOM 749 C CA . LYS A 1 93 ? -0.275 32.562 -4.094 1 84.94 93 LYS A CA 1
ATOM 750 C C . LYS A 1 93 ? -0.599 31.141 -3.67 1 84.94 93 LYS A C 1
ATOM 752 O O . LYS A 1 93 ? 0.192 30.5 -2.973 1 84.94 93 LYS A O 1
ATOM 757 N N . GLY A 1 94 ? -1.828 30.75 -4.086 1 84 94 GLY A N 1
ATOM 758 C CA . GLY A 1 94 ? -2.176 29.375 -3.762 1 84 94 GLY A CA 1
ATOM 759 C C . GLY A 1 94 ? -2.158 29.094 -2.271 1 84 94 GLY A C 1
ATOM 760 O O . GLY A 1 94 ? -2.834 29.766 -1.496 1 84 94 GLY A O 1
ATOM 761 N N . HIS A 1 95 ? -1.339 28.062 -1.961 1 87.12 95 HIS A N 1
ATOM 762 C CA . HIS A 1 95 ? -1.256 27.641 -0.565 1 87.12 95 HIS A CA 1
ATOM 763 C C . HIS A 1 95 ? 0.153 27.844 -0.015 1 87.12 95 HIS A C 1
ATOM 765 O O . HIS A 1 95 ? 0.492 27.297 1.04 1 87.12 95 HIS A O 1
ATOM 771 N N . SER A 1 96 ? 0.904 28.672 -0.644 1 91.81 96 SER A N 1
ATOM 772 C CA . SER A 1 96 ? 2.299 28.859 -0.255 1 91.81 96 SER A CA 1
ATOM 773 C C . SER A 1 96 ? 2.469 30.062 0.667 1 91.81 96 SER A C 1
ATOM 775 O O . SER A 1 96 ? 2.236 31.188 0.259 1 91.81 96 SER A O 1
ATOM 777 N N . LEU A 1 97 ? 2.943 29.828 1.878 1 95.62 97 LEU A N 1
ATOM 778 C CA . LEU A 1 97 ? 3.199 30.891 2.846 1 95.62 97 LEU A CA 1
ATOM 779 C C . LEU A 1 97 ? 4.59 31.484 2.652 1 95.62 97 LEU A C 1
ATOM 781 O O . LEU A 1 97 ? 5.547 30.75 2.373 1 95.62 97 LEU A O 1
ATOM 785 N N . THR A 1 98 ? 4.695 32.812 2.801 1 96.38 98 THR A N 1
ATOM 786 C CA . THR A 1 98 ? 6.023 33.438 2.881 1 96.38 98 THR A CA 1
ATOM 787 C C . THR A 1 98 ? 6.711 33.031 4.188 1 96.38 98 THR A C 1
ATOM 789 O O . THR A 1 98 ? 6.059 32.594 5.125 1 96.38 98 THR A O 1
ATOM 792 N N . LYS A 1 99 ? 8.055 33.312 4.215 1 95.81 99 LYS A N 1
ATOM 793 C CA . LYS A 1 99 ? 8.812 33.031 5.426 1 95.81 99 LYS A CA 1
ATOM 794 C C . LYS A 1 99 ? 8.281 33.812 6.617 1 95.81 99 LYS A C 1
ATOM 796 O O . LYS A 1 99 ? 8.18 33.281 7.723 1 95.81 99 LYS A O 1
ATOM 801 N N . SER A 1 100 ? 7.957 35 6.355 1 96.88 100 SER A N 1
ATOM 802 C CA . SER A 1 100 ? 7.457 35.844 7.418 1 96.88 100 SER A CA 1
ATOM 803 C C . SER A 1 100 ? 6.082 35.406 7.898 1 96.88 100 SER A C 1
ATOM 805 O O . SER A 1 100 ? 5.812 35.375 9.102 1 96.88 100 SER A O 1
ATOM 807 N N . GLN A 1 101 ? 5.191 35.062 7.055 1 97.56 101 GLN A N 1
ATOM 808 C CA . GLN A 1 101 ? 3.867 34.562 7.418 1 97.56 101 GLN A CA 1
ATOM 809 C C . GLN A 1 101 ? 3.965 33.312 8.25 1 97.56 101 GLN A C 1
ATOM 811 O O . GLN A 1 101 ? 3.287 33.156 9.273 1 97.56 101 GLN A O 1
ATOM 816 N N . ARG A 1 102 ? 4.855 32.438 7.777 1 97.38 102 ARG A N 1
ATOM 817 C CA . ARG A 1 102 ? 5.027 31.172 8.484 1 97.38 102 ARG A CA 1
ATOM 818 C C . ARG A 1 102 ? 5.523 31.391 9.906 1 97.38 102 ARG A C 1
ATOM 820 O O . ARG A 1 102 ? 5.012 30.797 10.852 1 97.38 102 ARG A O 1
ATOM 827 N N . LYS A 1 103 ? 6.512 32.25 10.055 1 97.56 103 LYS A N 1
ATOM 828 C CA . LYS A 1 103 ? 7.055 32.531 11.375 1 97.56 103 LYS A CA 1
ATOM 829 C C . LYS A 1 103 ? 5.977 33.062 12.305 1 97.56 103 LYS A C 1
ATOM 831 O O . LYS A 1 103 ? 5.883 32.656 13.461 1 97.56 103 LYS A O 1
ATOM 836 N N . LYS A 1 104 ? 5.207 33.938 11.82 1 97.81 104 LYS A N 1
ATOM 837 C CA . LYS A 1 104 ? 4.121 34.5 12.602 1 97.81 104 LYS A CA 1
ATOM 838 C C . LYS A 1 104 ? 3.123 33.438 13.047 1 97.81 104 LYS A C 1
ATOM 840 O O . LYS A 1 104 ? 2.709 33.438 14.203 1 97.81 104 LYS A O 1
ATOM 845 N N . LEU A 1 105 ? 2.768 32.594 12.156 1 98.31 105 LEU A N 1
ATOM 846 C CA . LEU A 1 105 ? 1.796 31.562 12.461 1 98.31 105 LEU A CA 1
ATOM 847 C C . LEU A 1 105 ? 2.379 30.547 13.438 1 98.31 105 LEU A C 1
ATOM 849 O O . LEU A 1 105 ? 1.684 30.078 14.344 1 98.31 105 LEU A O 1
ATOM 853 N N . GLU A 1 106 ? 3.633 30.203 13.258 1 98.19 106 GLU A N 1
ATOM 854 C CA . GLU A 1 106 ? 4.289 29.266 14.164 1 98.19 106 GLU A CA 1
ATOM 855 C C . GLU A 1 106 ? 4.301 29.797 15.594 1 98.19 106 GLU A C 1
ATOM 857 O O . GLU A 1 106 ? 4.074 29.047 16.547 1 98.19 106 GLU A O 1
ATOM 862 N N . GLU A 1 107 ? 4.531 31.047 15.719 1 98.06 107 GLU A N 1
ATOM 863 C CA . GLU A 1 107 ? 4.5 31.656 17.047 1 98.06 107 GLU A CA 1
ATOM 864 C C . GLU A 1 107 ? 3.1 31.609 17.641 1 98.06 107 GLU A C 1
ATOM 866 O O . GLU A 1 107 ? 2.939 31.328 18.828 1 98.06 107 GLU A O 1
ATOM 871 N N . LEU A 1 108 ? 2.184 31.844 16.828 1 98 108 LEU A N 1
ATOM 872 C CA . LEU A 1 108 ? 0.796 31.906 17.281 1 98 108 LEU A CA 1
ATOM 873 C C . LEU A 1 108 ? 0.311 30.531 17.75 1 98 108 LEU A C 1
ATOM 875 O O . LEU A 1 108 ? -0.433 30.438 18.734 1 98 108 LEU A O 1
ATOM 879 N N . ILE A 1 109 ? 0.675 29.469 17.094 1 98.25 109 ILE A N 1
ATOM 880 C CA . ILE A 1 109 ? 0.091 28.156 17.359 1 98.25 109 ILE A CA 1
ATOM 881 C C . ILE A 1 109 ? 0.879 27.469 18.469 1 98.25 109 ILE A C 1
ATOM 883 O O . ILE A 1 109 ? 0.465 26.406 18.969 1 98.25 109 ILE A O 1
ATOM 887 N N . MET A 1 110 ? 1.993 27.922 18.922 1 98 110 MET A N 1
ATOM 888 C CA . MET A 1 110 ? 2.953 27.234 19.781 1 98 110 MET A CA 1
ATOM 889 C C . MET A 1 110 ? 2.281 26.75 21.062 1 98 110 MET A C 1
ATOM 891 O O . MET A 1 110 ? 2.514 25.625 21.5 1 98 110 MET A O 1
ATOM 895 N N . PRO A 1 111 ? 1.454 27.562 21.734 1 97.44 111 PRO A N 1
ATOM 896 C CA . PRO A 1 111 ? 0.805 27.062 22.953 1 97.44 111 PRO A CA 1
ATOM 897 C C . PRO A 1 111 ? -0.044 25.828 22.703 1 97.44 111 PRO A C 1
ATOM 899 O O . PRO A 1 111 ? -0.077 24.922 23.547 1 97.44 111 PRO A O 1
ATOM 902 N N . TYR A 1 112 ? -0.764 25.766 21.641 1 97.88 112 TYR A N 1
ATOM 903 C CA . TYR A 1 112 ? -1.597 24.625 21.312 1 97.88 112 TYR A CA 1
ATOM 904 C C . TYR A 1 112 ? -0.741 23.422 20.922 1 97.88 112 TYR A C 1
ATOM 906 O O . TYR A 1 112 ? -1.026 22.297 21.328 1 97.88 112 TYR A O 1
ATOM 914 N N . TYR A 1 113 ? 0.328 23.703 20.125 1 98.06 113 TYR A N 1
ATOM 915 C CA . TYR A 1 113 ? 1.266 22.672 19.719 1 98.06 113 TYR A CA 1
ATOM 916 C C . TYR A 1 113 ? 1.896 21.984 20.922 1 98.06 113 TYR A C 1
ATOM 918 O O . TYR A 1 113 ? 1.956 20.766 20.984 1 98.06 113 TYR A O 1
ATOM 926 N N . ASN A 1 114 ? 2.314 22.75 21.875 1 97.19 114 ASN A N 1
ATOM 927 C CA . ASN A 1 114 ? 2.971 22.219 23.062 1 97.19 114 ASN A CA 1
ATOM 928 C C . ASN A 1 114 ? 2.029 21.344 23.875 1 97.19 114 ASN A C 1
ATOM 930 O O . ASN A 1 114 ? 2.455 20.344 24.453 1 97.19 114 ASN A O 1
ATOM 934 N N . LYS A 1 115 ? 0.827 21.672 23.891 1 96.06 115 LYS A N 1
ATOM 935 C CA . LYS A 1 115 ? -0.155 20.891 24.625 1 96.06 115 LYS A CA 1
ATOM 936 C C . LYS A 1 115 ? -0.354 19.516 24 1 96.06 115 LYS A C 1
ATOM 938 O O . LYS A 1 115 ? -0.681 18.547 24.688 1 96.06 115 LYS A O 1
ATOM 943 N N . LEU A 1 116 ? -0.209 19.438 22.656 1 95.44 116 LEU A N 1
ATOM 944 C CA . LEU A 1 116 ? -0.507 18.219 21.922 1 95.44 116 LEU A CA 1
ATOM 945 C C . LEU A 1 116 ? 0.71 17.312 21.859 1 95.44 116 LEU A C 1
ATOM 947 O O . LEU A 1 116 ? 0.58 16.109 21.625 1 95.44 116 LEU A O 1
ATOM 951 N N . THR A 1 117 ? 1.903 17.781 21.953 1 90.75 117 THR A N 1
ATOM 952 C CA . THR A 1 117 ? 3.113 16.984 21.766 1 90.75 117 THR A CA 1
ATOM 953 C C . THR A 1 117 ? 3.824 16.766 23.094 1 90.75 117 THR A C 1
ATOM 955 O O . THR A 1 117 ? 4.898 16.156 23.141 1 90.75 117 THR A O 1
ATOM 958 N N . GLU A 1 118 ? 3.406 17.281 24.266 1 77.31 118 GLU A N 1
ATOM 959 C CA . GLU A 1 118 ? 3.918 17 25.609 1 77.31 118 GLU A CA 1
ATOM 960 C C . GLU A 1 118 ? 3.459 15.625 26.094 1 77.31 118 GLU A C 1
ATOM 962 O O . GLU A 1 118 ? 2.398 15.141 25.688 1 77.31 118 GLU A O 1
ATOM 967 N N . MET B 1 1 ? -18.797 18.266 13.031 1 84.44 1 MET B N 1
ATOM 968 C CA . MET B 1 1 ? -17.453 18.078 12.516 1 84.44 1 MET B CA 1
ATOM 969 C C . MET B 1 1 ? -17.219 16.641 12.086 1 84.44 1 MET B C 1
ATOM 971 O O . MET B 1 1 ? -17.625 15.703 12.789 1 84.44 1 MET B O 1
ATOM 975 N N . LYS B 1 2 ? -16.859 16.453 10.789 1 91.81 2 LYS B N 1
ATOM 976 C CA . LYS B 1 2 ? -16.672 15.125 10.219 1 91.81 2 LYS B CA 1
ATOM 977 C C . LYS B 1 2 ? -15.188 14.844 9.953 1 91.81 2 LYS B C 1
ATOM 979 O O . LYS B 1 2 ? -14.477 15.688 9.422 1 91.81 2 LYS B O 1
ATOM 984 N N . ILE B 1 3 ? -14.688 13.742 10.5 1 94.12 3 ILE B N 1
ATOM 985 C CA . ILE B 1 3 ? -13.32 13.312 10.242 1 94.12 3 ILE B CA 1
ATOM 986 C C . ILE B 1 3 ? -13.328 12.023 9.422 1 94.12 3 ILE B C 1
ATOM 988 O O . ILE B 1 3 ? -13.914 11.023 9.836 1 94.12 3 ILE B O 1
ATOM 992 N N . VAL B 1 4 ? -12.688 12.039 8.258 1 93.88 4 VAL B N 1
ATOM 993 C CA . VAL B 1 4 ? -12.656 10.898 7.352 1 93.88 4 VAL B CA 1
ATOM 994 C C . VAL B 1 4 ? -11.211 10.43 7.164 1 93.88 4 VAL B C 1
ATOM 996 O O . VAL B 1 4 ? -10.32 11.242 6.902 1 93.88 4 VAL B O 1
ATOM 999 N N . THR B 1 5 ? -10.961 9.148 7.402 1 93.88 5 THR B N 1
ATOM 1000 C CA . THR B 1 5 ? -9.664 8.555 7.098 1 93.88 5 THR B CA 1
ATOM 1001 C C . THR B 1 5 ? -9.742 7.668 5.863 1 93.88 5 THR B C 1
ATOM 1003 O O . THR B 1 5 ? -10.484 6.68 5.852 1 93.88 5 THR B O 1
ATOM 1006 N N . GLU B 1 6 ? -8.961 8.062 4.844 1 90 6 GLU B N 1
ATOM 1007 C CA . GLU B 1 6 ? -8.93 7.246 3.635 1 90 6 GLU B CA 1
ATOM 1008 C C . GLU B 1 6 ? -8.047 6.012 3.82 1 90 6 GLU B C 1
ATOM 1010 O O . GLU B 1 6 ? -6.973 6.098 4.422 1 90 6 GLU B O 1
ATOM 1015 N N . LYS B 1 7 ? -8.586 4.973 3.346 1 84.81 7 LYS B N 1
ATOM 1016 C CA . LYS B 1 7 ? -7.805 3.738 3.35 1 84.81 7 LYS B CA 1
ATOM 1017 C C . LYS B 1 7 ? -6.656 3.814 2.352 1 84.81 7 LYS B C 1
ATOM 1019 O O . LYS B 1 7 ? -6.82 4.328 1.244 1 84.81 7 LYS B O 1
ATOM 1024 N N . ILE B 1 8 ? -5.383 3.5 2.713 1 81.5 8 ILE B N 1
ATOM 1025 C CA . ILE B 1 8 ? -4.23 3.477 1.815 1 81.5 8 ILE B CA 1
ATOM 1026 C C . ILE B 1 8 ? -4.406 2.369 0.78 1 81.5 8 ILE B C 1
ATOM 1028 O O . ILE B 1 8 ? -4.703 1.225 1.132 1 81.5 8 ILE B O 1
ATOM 1032 N N . ASN B 1 9 ? -4.379 2.896 -0.498 1 66 9 ASN B N 1
ATOM 1033 C CA . ASN B 1 9 ? -4.582 1.942 -1.582 1 66 9 ASN B CA 1
ATOM 1034 C C . ASN B 1 9 ? -3.402 0.986 -1.72 1 66 9 ASN B C 1
ATOM 1036 O O . ASN B 1 9 ? -2.277 1.416 -1.982 1 66 9 ASN B O 1
ATOM 1040 N N . SER B 1 10 ? -3.551 -0.088 -1.395 1 78.5 10 SER B N 1
ATOM 1041 C CA . SER B 1 10 ? -2.539 -1.13 -1.539 1 78.5 10 SER B CA 1
ATOM 1042 C C . SER B 1 10 ? -2.736 -1.917 -2.83 1 78.5 10 SER B C 1
ATOM 1044 O O . SER B 1 10 ? -2.039 -2.904 -3.074 1 78.5 10 SER B O 1
ATOM 1046 N N . GLU B 1 11 ? -3.479 -1.228 -3.697 1 77.19 11 GLU B N 1
ATOM 1047 C CA . GLU B 1 11 ? -3.723 -1.965 -4.934 1 77.19 11 GLU B CA 1
ATOM 1048 C C . GLU B 1 11 ? -2.445 -2.096 -5.758 1 77.19 11 GLU B C 1
ATOM 1050 O O . GLU B 1 11 ? -1.538 -1.27 -5.645 1 77.19 11 GLU B O 1
ATOM 1055 N N . PRO B 1 12 ? -2.291 -3.182 -6.578 1 86.56 12 PRO B N 1
ATOM 1056 C CA . PRO B 1 12 ? -3.289 -4.238 -6.766 1 86.56 12 PRO B CA 1
ATOM 1057 C C . PRO B 1 12 ? -3.238 -5.297 -5.664 1 86.56 12 PRO B C 1
ATOM 1059 O O . PRO B 1 12 ? -2.188 -5.508 -5.055 1 86.56 12 PRO B O 1
ATOM 1062 N N . ASN B 1 13 ? -4.27 -5.918 -5.445 1 90.94 13 ASN B N 1
ATOM 1063 C CA . ASN B 1 13 ? -4.383 -6.992 -4.465 1 90.94 13 ASN B CA 1
ATOM 1064 C C . ASN B 1 13 ? -3.867 -8.312 -5.02 1 90.94 13 ASN B C 1
ATOM 1066 O O . ASN B 1 13 ? -3.555 -8.414 -6.207 1 90.94 13 ASN B O 1
ATOM 1070 N N . HIS B 1 14 ? -3.594 -9.234 -4.172 1 94.38 14 HIS B N 1
ATOM 1071 C CA . HIS B 1 14 ? -3.307 -10.594 -4.621 1 94.38 14 HIS B CA 1
ATOM 1072 C C . HIS B 1 14 ? -4.434 -11.141 -5.492 1 94.38 14 HIS B C 1
ATOM 1074 O O . HIS B 1 14 ? -5.609 -11.023 -5.137 1 94.38 14 HIS B O 1
ATOM 1080 N N . SER B 1 15 ? -4.125 -11.727 -6.527 1 95.81 15 SER B N 1
ATOM 1081 C CA . SER B 1 15 ? -5.156 -12.258 -7.418 1 95.81 15 SER B CA 1
ATOM 1082 C C . SER B 1 15 ? -5.535 -13.688 -7.039 1 95.81 15 SER B C 1
ATOM 1084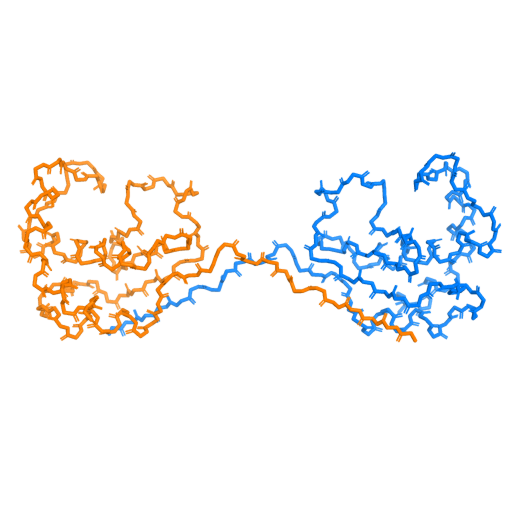 O O . SER B 1 15 ? -6.551 -14.203 -7.504 1 95.81 15 SER B O 1
ATOM 1086 N N . ILE B 1 16 ? -4.707 -14.344 -6.266 1 96.25 16 ILE B N 1
ATOM 1087 C CA . ILE B 1 16 ? -5.031 -15.688 -5.801 1 96.25 16 ILE B CA 1
ATOM 1088 C C . ILE B 1 16 ? -5.02 -15.727 -4.273 1 96.25 16 ILE B C 1
ATOM 1090 O O . ILE B 1 16 ? -4.398 -14.875 -3.631 1 96.25 16 ILE B O 1
ATOM 1094 N N . SER B 1 17 ? -5.703 -16.766 -3.729 1 95.62 17 SER B N 1
ATOM 1095 C CA . SER B 1 17 ? -5.816 -16.938 -2.283 1 95.62 17 SER B CA 1
ATOM 1096 C C . SER B 1 17 ? -5.211 -18.266 -1.83 1 95.62 17 SER B C 1
ATOM 1098 O O . SER B 1 17 ? -4.816 -19.078 -2.658 1 95.62 17 SER B O 1
ATOM 1100 N N . LYS B 1 18 ? -5.121 -18.359 -0.429 1 95.12 18 LYS B N 1
ATOM 1101 C CA . LYS B 1 18 ? -4.715 -19.641 0.161 1 95.12 18 LYS B CA 1
ATOM 1102 C C . LYS B 1 18 ? -5.621 -20.781 -0.3 1 95.12 18 LYS B C 1
ATOM 1104 O O . LYS B 1 18 ? -5.152 -21.891 -0.559 1 95.12 18 LYS B O 1
ATOM 1109 N N . LYS B 1 19 ? -6.895 -20.453 -0.436 1 96.25 19 LYS B N 1
ATOM 1110 C CA . LYS B 1 19 ? -7.871 -21.438 -0.881 1 96.25 19 LYS B CA 1
ATOM 1111 C C . LYS B 1 19 ? -7.559 -21.922 -2.295 1 96.25 19 LYS B C 1
ATOM 1113 O O . LYS B 1 19 ? -7.68 -23.109 -2.594 1 96.25 19 LYS B O 1
ATOM 1118 N N . ASP B 1 20 ? -7.168 -21.016 -3.164 1 96.75 20 ASP B N 1
ATOM 1119 C CA . ASP B 1 20 ? -6.805 -21.375 -4.535 1 96.75 20 ASP B CA 1
ATOM 1120 C C . ASP B 1 20 ? -5.613 -22.328 -4.559 1 96.75 20 ASP B C 1
ATOM 1122 O O . ASP B 1 20 ? -5.629 -23.328 -5.277 1 96.75 20 ASP B O 1
ATOM 1126 N N . VAL B 1 21 ? -4.613 -22.031 -3.803 1 97.62 21 VAL B N 1
ATOM 1127 C CA . VAL B 1 21 ? -3.404 -22.844 -3.762 1 97.62 21 VAL B CA 1
ATOM 1128 C C . VAL B 1 21 ? -3.736 -24.234 -3.229 1 97.62 21 VAL B C 1
ATOM 1130 O O . VAL B 1 21 ? -3.289 -25.234 -3.781 1 97.62 21 VAL B O 1
ATOM 1133 N N . LYS B 1 22 ? -4.605 -24.25 -2.217 1 96.5 22 LYS B N 1
ATOM 1134 C CA . LYS B 1 22 ? -5.023 -25.531 -1.656 1 96.5 22 LYS B CA 1
ATOM 1135 C C . LYS B 1 22 ? -5.766 -26.375 -2.693 1 96.5 22 LYS B C 1
ATOM 1137 O O . LYS B 1 22 ? -5.547 -27.578 -2.797 1 96.5 22 LYS B O 1
ATOM 1142 N N . ALA B 1 23 ? -6.59 -25.719 -3.422 1 97.12 23 ALA B N 1
ATOM 1143 C CA . ALA B 1 23 ? -7.344 -26.406 -4.461 1 97.12 23 ALA B CA 1
ATOM 1144 C C . ALA B 1 23 ? -6.406 -27.016 -5.504 1 97.12 23 ALA B C 1
ATOM 1146 O O . ALA B 1 23 ? -6.629 -28.125 -5.98 1 97.12 23 ALA B O 1
ATOM 1147 N N . ILE B 1 24 ? -5.41 -26.328 -5.844 1 97.75 24 ILE B N 1
ATOM 1148 C CA . ILE B 1 24 ? -4.438 -26.812 -6.82 1 97.75 24 ILE B CA 1
ATOM 1149 C C . ILE B 1 24 ? -3.715 -28.047 -6.262 1 97.75 24 ILE B C 1
ATOM 1151 O O . ILE B 1 24 ? -3.602 -29.062 -6.941 1 97.75 24 ILE B O 1
ATOM 1155 N N . ILE B 1 25 ? -3.307 -27.969 -5.043 1 95.94 25 ILE B N 1
ATOM 1156 C CA . ILE B 1 25 ? -2.551 -29.031 -4.398 1 95.94 25 ILE B CA 1
ATOM 1157 C C . ILE B 1 25 ? -3.398 -30.297 -4.336 1 95.94 25 ILE B C 1
ATOM 1159 O O . ILE B 1 25 ? -2.879 -31.406 -4.477 1 95.94 25 ILE B O 1
ATOM 1163 N N . GLU B 1 26 ? -4.625 -30.125 -4.23 1 95.5 26 GLU B N 1
ATOM 1164 C CA . GLU B 1 26 ? -5.535 -31.25 -4.055 1 95.5 26 GLU B CA 1
ATOM 1165 C C . GLU B 1 26 ? -5.719 -32.031 -5.359 1 95.5 26 GLU B C 1
ATOM 1167 O O . GLU B 1 26 ? -6.016 -33.219 -5.34 1 95.5 26 GLU B O 1
ATOM 1172 N N . ILE B 1 27 ? -5.496 -31.422 -6.457 1 96.62 27 ILE B N 1
ATOM 1173 C CA . ILE B 1 27 ? -5.906 -32.062 -7.695 1 96.62 27 ILE B CA 1
ATOM 1174 C C . ILE B 1 27 ? -4.672 -32.531 -8.469 1 96.62 27 ILE B C 1
ATOM 1176 O O . ILE B 1 27 ? -4.777 -33.344 -9.398 1 96.62 27 ILE B O 1
ATOM 1180 N N . ILE B 1 28 ? -3.541 -32 -8.125 1 96.44 28 ILE B N 1
ATOM 1181 C CA . ILE B 1 28 ? -2.344 -32.406 -8.859 1 96.44 28 ILE B CA 1
ATOM 1182 C C . ILE B 1 28 ? -1.783 -33.688 -8.281 1 96.44 28 ILE B C 1
ATOM 1184 O O . ILE B 1 28 ? -2.1 -34.062 -7.148 1 96.44 28 ILE B O 1
ATOM 1188 N N . PRO B 1 29 ? -0.939 -34.375 -9.109 1 94.94 29 PRO B N 1
ATOM 1189 C CA . PRO B 1 29 ? -0.249 -35.531 -8.562 1 94.94 29 PRO B CA 1
ATOM 1190 C C . PRO B 1 29 ? 0.652 -35.188 -7.379 1 94.94 29 PRO B C 1
ATOM 1192 O O . PRO B 1 29 ? 1.302 -34.156 -7.375 1 94.94 29 PRO B O 1
ATOM 1195 N N . ASP B 1 30 ? 0.773 -36.094 -6.445 1 89.56 30 ASP B N 1
ATOM 1196 C CA . ASP B 1 30 ? 1.503 -35.875 -5.203 1 89.56 30 ASP B CA 1
ATOM 1197 C C . ASP B 1 30 ? 2.99 -35.656 -5.469 1 89.56 30 ASP B C 1
ATOM 1199 O O . ASP B 1 30 ? 3.65 -34.906 -4.75 1 89.56 30 ASP B O 1
ATOM 1203 N N . ASP B 1 31 ? 3.445 -36.281 -6.449 1 91 31 ASP B N 1
ATOM 1204 C CA . ASP B 1 31 ? 4.883 -36.219 -6.695 1 91 31 ASP B CA 1
ATOM 1205 C C . ASP B 1 31 ? 5.285 -34.875 -7.316 1 91 31 ASP B C 1
ATOM 1207 O O . ASP B 1 31 ? 6.473 -34.594 -7.449 1 91 31 ASP B O 1
ATOM 1211 N N . TRP B 1 32 ? 4.285 -34.031 -7.684 1 93.75 32 TRP B N 1
ATOM 1212 C CA . TRP B 1 32 ? 4.594 -32.75 -8.273 1 93.75 32 TRP B CA 1
ATOM 1213 C C . TRP B 1 32 ? 5.141 -31.781 -7.223 1 93.75 32 TRP B C 1
ATOM 1215 O O . TRP B 1 32 ? 5.906 -30.875 -7.547 1 93.75 32 TRP B O 1
ATOM 1225 N N . ILE B 1 33 ? 4.785 -31.859 -6.039 1 89.38 33 ILE B N 1
ATOM 1226 C CA . ILE B 1 33 ? 5.188 -30.938 -4.992 1 89.38 33 ILE B CA 1
ATOM 1227 C C . ILE B 1 33 ? 6.637 -31.203 -4.586 1 89.38 33 ILE B C 1
ATOM 1229 O O . ILE B 1 33 ? 7.387 -30.266 -4.289 1 89.38 33 ILE B O 1
ATOM 1233 N N . GLY B 1 34 ? 7.082 -32.406 -4.684 1 83.75 34 GLY B N 1
ATOM 1234 C CA . GLY B 1 34 ? 8.461 -32.75 -4.387 1 83.75 34 GLY B CA 1
ATOM 1235 C C . GLY B 1 34 ? 8.93 -32.281 -3.027 1 83.75 34 GLY B C 1
ATOM 1236 O O . GLY B 1 34 ? 8.266 -32.531 -2.016 1 83.75 34 GLY B O 1
ATOM 1237 N N . ILE B 1 35 ? 10.125 -31.578 -3.082 1 82.5 35 ILE B N 1
ATOM 1238 C CA . ILE B 1 35 ? 10.781 -31.188 -1.838 1 82.5 35 ILE B CA 1
ATOM 1239 C C . ILE B 1 35 ? 10.219 -29.859 -1.349 1 82.5 35 ILE B C 1
ATOM 1241 O O . ILE B 1 35 ? 10.43 -29.469 -0.197 1 82.5 35 ILE B O 1
ATOM 1245 N N . ALA B 1 36 ? 9.586 -29.188 -2.334 1 81.75 36 ALA B N 1
ATOM 1246 C CA . ALA B 1 36 ? 9.023 -27.891 -1.955 1 81.75 36 ALA B CA 1
ATOM 1247 C C . ALA B 1 36 ? 7.77 -28.078 -1.106 1 81.75 36 ALA B C 1
ATOM 1249 O O . ALA B 1 36 ? 6.887 -28.859 -1.45 1 81.75 36 ALA B O 1
ATOM 1250 N N . HIS B 1 37 ? 7.809 -27.344 0.023 1 86.62 37 HIS B N 1
ATOM 1251 C CA . HIS B 1 37 ? 6.684 -27.516 0.933 1 86.62 37 HIS B CA 1
ATOM 1252 C C . HIS B 1 37 ? 6.102 -26.172 1.354 1 86.62 37 HIS B C 1
ATOM 1254 O O . HIS B 1 37 ? 5.207 -26.109 2.197 1 86.62 37 HIS B O 1
ATOM 1260 N N . ILE B 1 38 ? 6.684 -25.125 0.83 1 93.62 38 ILE B N 1
ATOM 1261 C CA . ILE B 1 38 ? 6.168 -23.812 1.185 1 93.62 38 ILE B CA 1
ATOM 1262 C C . ILE B 1 38 ? 5.664 -23.094 -0.069 1 93.62 38 ILE B C 1
ATOM 1264 O O . ILE B 1 38 ? 6.352 -23.062 -1.093 1 93.62 38 ILE B O 1
ATOM 1268 N N . PHE B 1 39 ? 4.406 -22.625 -0.073 1 96.81 39 PHE B N 1
ATOM 1269 C CA . PHE B 1 39 ? 3.848 -21.719 -1.068 1 96.81 39 PHE B CA 1
ATOM 1270 C C . PHE B 1 39 ? 3.734 -20.297 -0.507 1 96.81 39 PHE B C 1
ATOM 1272 O O . PHE B 1 39 ? 2.998 -20.062 0.452 1 96.81 39 PHE B O 1
ATOM 1279 N N . SER B 1 40 ? 4.465 -19.375 -1.12 1 96.25 40 SER B N 1
ATOM 1280 C CA . SER B 1 40 ? 4.484 -18 -0.637 1 96.25 40 SER B CA 1
ATOM 1281 C C . SER B 1 40 ? 3.799 -17.047 -1.621 1 96.25 40 SER B C 1
ATOM 1283 O O . SER B 1 40 ? 4.336 -16.766 -2.693 1 96.25 40 SER B O 1
ATOM 1285 N N . ILE B 1 41 ? 2.619 -16.578 -1.256 1 97.19 41 ILE B N 1
ATOM 1286 C CA . ILE B 1 41 ? 1.957 -15.516 -2.012 1 97.19 41 ILE B CA 1
ATOM 1287 C C . ILE B 1 41 ? 2.545 -14.164 -1.626 1 97.19 41 ILE B C 1
ATOM 1289 O O . ILE B 1 41 ? 2.186 -13.594 -0.591 1 97.19 41 ILE B O 1
ATOM 1293 N N . SER B 1 42 ? 3.316 -13.672 -2.518 1 93.94 42 SER B N 1
ATOM 1294 C CA . SER B 1 42 ? 4.191 -12.555 -2.193 1 93.94 42 SER B CA 1
ATOM 1295 C C . SER B 1 42 ? 3.475 -11.219 -2.383 1 93.94 42 SER B C 1
ATOM 1297 O O . SER B 1 42 ? 2.686 -11.062 -3.316 1 93.94 42 SER B O 1
ATOM 1299 N N . SER B 1 43 ? 3.848 -10.258 -1.527 1 91.94 43 SER B N 1
ATOM 1300 C CA . SER B 1 43 ? 3.322 -8.906 -1.665 1 91.94 43 SER B CA 1
ATOM 1301 C C . SER B 1 43 ? 4.051 -8.133 -2.762 1 91.94 43 SER B C 1
ATOM 1303 O O . SER B 1 43 ? 3.629 -7.047 -3.152 1 91.94 43 SER B O 1
ATOM 1305 N N . GLN B 1 44 ? 5.07 -8.695 -3.236 1 89.31 44 GLN B N 1
ATOM 1306 C CA . GLN B 1 44 ? 5.863 -8.047 -4.277 1 89.31 44 GLN B CA 1
ATOM 1307 C C . GLN B 1 44 ? 5.125 -8.055 -5.613 1 89.31 44 GLN B C 1
ATOM 1309 O O . GLN B 1 44 ? 4.523 -9.062 -5.988 1 89.31 44 GLN B O 1
ATOM 1314 N N . LEU B 1 45 ? 5.242 -6.953 -6.348 1 92.62 45 LEU B N 1
ATOM 1315 C CA . LEU B 1 45 ? 4.723 -6.895 -7.711 1 92.62 45 LEU B CA 1
ATOM 1316 C C . LEU B 1 45 ? 5.656 -7.609 -8.68 1 92.62 45 LEU B C 1
ATOM 1318 O O . LEU B 1 45 ? 6.875 -7.457 -8.602 1 92.62 45 LEU B O 1
ATOM 1322 N N . PHE B 1 46 ? 5.082 -8.406 -9.641 1 94 46 PHE B N 1
ATOM 1323 C CA . PHE B 1 46 ? 5.871 -9.117 -10.641 1 94 46 PHE B CA 1
ATOM 1324 C C . PHE B 1 46 ? 6.75 -8.156 -11.422 1 94 46 PHE B C 1
ATOM 1326 O O . PHE B 1 46 ? 7.914 -8.445 -11.695 1 94 46 PHE B O 1
ATOM 1333 N N . GLU B 1 47 ? 6.168 -7 -11.82 1 91.5 47 GLU B N 1
ATOM 1334 C CA . GLU B 1 47 ? 6.871 -6.008 -12.633 1 91.5 47 GLU B CA 1
ATOM 1335 C C . GLU B 1 47 ? 8.125 -5.504 -11.922 1 91.5 47 GLU B C 1
ATOM 1337 O O . GLU B 1 47 ? 9.023 -4.957 -12.555 1 91.5 47 GLU B O 1
ATOM 1342 N N . ASN B 1 48 ? 8.188 -5.66 -10.586 1 86.69 48 ASN B N 1
ATOM 1343 C CA . ASN B 1 48 ? 9.328 -5.195 -9.805 1 86.69 48 ASN B CA 1
ATOM 1344 C C . ASN B 1 48 ? 10.328 -6.32 -9.547 1 86.69 48 ASN B C 1
ATOM 1346 O O . ASN B 1 48 ? 11.281 -6.152 -8.789 1 86.69 48 ASN B O 1
ATOM 1350 N N . SER B 1 49 ? 10.016 -7.469 -10.211 1 88.44 49 SER B N 1
ATOM 1351 C CA . SER B 1 49 ? 10.922 -8.602 -10.062 1 88.44 49 SER B CA 1
ATOM 1352 C C . SER B 1 49 ? 11.828 -8.742 -11.273 1 88.44 49 SER B C 1
ATOM 1354 O O . SER B 1 49 ? 11.633 -8.07 -12.289 1 88.44 49 SER B O 1
ATOM 1356 N N . ASN B 1 50 ? 12.828 -9.43 -11.164 1 88.44 50 ASN B N 1
ATOM 1357 C CA . ASN B 1 50 ? 13.711 -9.766 -12.273 1 88.44 50 ASN B CA 1
ATOM 1358 C C . ASN B 1 50 ? 13.383 -11.133 -12.867 1 88.44 50 ASN B C 1
ATOM 1360 O O . ASN B 1 50 ? 14.195 -11.719 -13.578 1 88.44 50 ASN B O 1
ATOM 1364 N N . TRP B 1 51 ? 12.195 -11.594 -12.594 1 90.56 51 TRP B N 1
ATOM 1365 C CA . TRP B 1 51 ? 11.82 -12.93 -13.047 1 90.56 51 TRP B CA 1
ATOM 1366 C C . TRP B 1 51 ? 11.148 -12.867 -14.414 1 90.56 51 TRP B C 1
ATOM 1368 O O . TRP B 1 51 ? 10.562 -11.844 -14.781 1 90.56 51 TRP B O 1
ATOM 1378 N N . ASP B 1 52 ? 11.227 -13.953 -15.102 1 92.19 52 ASP B N 1
ATOM 1379 C CA . ASP B 1 52 ? 10.586 -14.062 -16.406 1 92.19 52 ASP B CA 1
ATOM 1380 C C . ASP B 1 52 ? 9.148 -14.562 -16.281 1 92.19 52 ASP B C 1
ATOM 1382 O O . ASP B 1 52 ? 8.352 -14.43 -17.203 1 92.19 52 ASP B O 1
ATOM 1386 N N . ARG B 1 53 ? 8.898 -15.117 -15.156 1 95.88 53 ARG B N 1
ATOM 1387 C CA . ARG B 1 53 ? 7.566 -15.656 -14.867 1 95.88 53 ARG B CA 1
ATOM 1388 C C . ARG B 1 53 ? 7.133 -15.312 -13.453 1 95.88 53 ARG B C 1
ATOM 1390 O O . ARG B 1 53 ? 7.969 -15.195 -12.547 1 95.88 53 ARG B O 1
ATOM 1397 N N . PRO B 1 54 ? 5.832 -15.234 -13.25 1 97.56 54 PRO B N 1
ATOM 1398 C CA . PRO B 1 54 ? 5.348 -14.758 -11.953 1 97.56 54 PRO B CA 1
ATOM 1399 C C . PRO B 1 54 ? 5.371 -15.844 -10.875 1 97.56 54 PRO B C 1
ATOM 1401 O O . PRO B 1 54 ? 5.105 -15.562 -9.703 1 97.56 54 PRO B O 1
ATOM 1404 N N . VAL B 1 55 ? 5.602 -17.031 -11.234 1 98.06 55 VAL B N 1
ATOM 1405 C CA . VAL B 1 55 ? 5.695 -18.125 -10.266 1 98.06 55 VAL B CA 1
ATOM 1406 C C . VAL B 1 55 ? 6.992 -18.906 -10.484 1 98.06 55 VAL B C 1
ATOM 1408 O O . VAL B 1 55 ? 7.25 -19.391 -11.586 1 98.06 55 VAL B O 1
ATOM 1411 N N . ILE B 1 56 ? 7.738 -18.969 -9.445 1 95.69 56 ILE B N 1
ATOM 1412 C CA . ILE B 1 56 ? 8.992 -19.719 -9.555 1 95.69 56 ILE B CA 1
ATOM 1413 C C . ILE B 1 56 ? 9.219 -20.531 -8.273 1 95.69 56 ILE B C 1
ATOM 1415 O O . ILE B 1 56 ? 8.719 -20.156 -7.207 1 95.69 56 ILE B O 1
ATOM 1419 N N . GLN B 1 57 ? 10.016 -21.578 -8.43 1 94.19 57 GLN B N 1
ATOM 1420 C CA . GLN B 1 57 ? 10.469 -22.328 -7.262 1 94.19 57 GLN B CA 1
ATOM 1421 C C . GLN B 1 57 ? 11.875 -21.906 -6.848 1 94.19 57 GLN B C 1
ATOM 1423 O O . GLN B 1 57 ? 12.789 -21.891 -7.676 1 94.19 57 GLN B O 1
ATOM 1428 N N . ASN B 1 58 ? 11.961 -21.453 -5.652 1 89.12 58 ASN B N 1
ATOM 1429 C CA . ASN B 1 58 ? 13.25 -21.156 -5.023 1 89.12 58 ASN B CA 1
ATOM 1430 C C . ASN B 1 58 ? 13.508 -22.078 -3.834 1 89.12 58 ASN B C 1
ATOM 1432 O O . ASN B 1 58 ? 12.984 -21.844 -2.74 1 89.12 58 ASN B O 1
ATOM 1436 N N . ASN B 1 59 ? 14.281 -23.141 -4.07 1 88.69 59 ASN B N 1
ATOM 1437 C CA . ASN B 1 59 ? 14.562 -24.156 -3.061 1 88.69 59 ASN B CA 1
ATOM 1438 C C . ASN B 1 59 ? 13.281 -24.859 -2.596 1 88.69 59 ASN B C 1
ATOM 1440 O O . ASN B 1 59 ? 12.617 -25.547 -3.379 1 88.69 59 ASN B O 1
ATOM 1444 N N . THR B 1 60 ? 12.883 -24.641 -1.395 1 93.12 60 THR B N 1
ATOM 1445 C CA . THR B 1 60 ? 11.742 -25.359 -0.842 1 93.12 60 THR B CA 1
ATOM 1446 C C . THR B 1 60 ? 10.469 -24.516 -0.942 1 93.12 60 THR B C 1
ATOM 1448 O O . THR B 1 60 ? 9.438 -24.875 -0.373 1 93.12 60 THR B O 1
ATOM 1451 N N . THR B 1 61 ? 10.602 -23.375 -1.643 1 93.88 61 THR B N 1
ATOM 1452 C CA . THR B 1 61 ? 9.492 -22.438 -1.642 1 93.88 61 THR B CA 1
ATOM 1453 C C . THR B 1 61 ? 9.039 -22.125 -3.066 1 93.88 61 THR B C 1
ATOM 1455 O O . THR B 1 61 ? 9.867 -21.797 -3.926 1 93.88 61 THR B O 1
ATOM 1458 N N . PHE B 1 62 ? 7.777 -22.281 -3.328 1 96.25 62 PHE B N 1
ATOM 1459 C CA . PHE B 1 62 ? 7.172 -21.656 -4.5 1 96.25 62 PHE B CA 1
ATOM 1460 C C . PHE B 1 62 ? 6.809 -20.203 -4.223 1 96.25 62 PHE B C 1
ATOM 1462 O O . PHE B 1 62 ? 5.949 -19.922 -3.383 1 96.25 62 PHE B O 1
ATOM 1469 N N . LYS B 1 63 ? 7.465 -19.344 -4.883 1 95.88 63 LYS B N 1
ATOM 1470 C CA . LYS B 1 63 ? 7.152 -17.922 -4.77 1 95.88 63 LYS B CA 1
ATOM 1471 C C . LYS B 1 63 ? 6.141 -17.484 -5.828 1 95.88 63 LYS B C 1
ATOM 1473 O O . LYS B 1 63 ? 6.359 -17.703 -7.023 1 95.88 63 LYS B O 1
ATOM 1478 N N . ILE B 1 64 ? 5.062 -16.875 -5.402 1 98.38 64 ILE B N 1
ATOM 1479 C CA . ILE B 1 64 ? 3.945 -16.516 -6.27 1 98.38 64 ILE B CA 1
ATOM 1480 C C . ILE B 1 64 ? 3.742 -15 -6.254 1 98.38 64 ILE B C 1
ATOM 1482 O O . ILE B 1 64 ? 3.291 -14.438 -5.254 1 98.38 64 ILE B O 1
ATOM 1486 N N . LEU B 1 65 ? 4.012 -14.352 -7.297 1 97.31 65 LEU B N 1
ATOM 1487 C CA . LEU B 1 65 ? 3.789 -12.922 -7.484 1 97.31 65 LEU B CA 1
ATOM 1488 C C . LEU B 1 65 ? 2.506 -12.672 -8.266 1 97.31 65 LEU B C 1
ATOM 1490 O O . LEU B 1 65 ? 2.545 -12.469 -9.484 1 97.31 65 LEU B O 1
ATOM 1494 N N . SER B 1 66 ? 1.458 -12.539 -7.496 1 97.69 66 SER B N 1
ATOM 1495 C CA . SER B 1 66 ? 0.153 -12.617 -8.148 1 97.69 66 SER B CA 1
ATOM 1496 C C . SER B 1 66 ? -0.461 -11.234 -8.312 1 97.69 66 SER B C 1
ATOM 1498 O O . SER B 1 66 ? -1.42 -11.062 -9.07 1 97.69 66 SER B O 1
ATOM 1500 N N . ARG B 1 67 ? 0.059 -10.234 -7.613 1 95.25 67 ARG B N 1
ATOM 1501 C CA . ARG B 1 67 ? -0.608 -8.938 -7.555 1 95.25 67 ARG B CA 1
ATOM 1502 C C . ARG B 1 67 ? -0.751 -8.328 -8.945 1 95.25 67 ARG B C 1
ATOM 1504 O O . ARG B 1 67 ? 0.235 -8.188 -9.672 1 95.25 67 ARG B O 1
ATOM 1511 N N . GLY B 1 68 ? -2.002 -7.98 -9.312 1 92.81 68 GLY B N 1
ATOM 1512 C CA . GLY B 1 68 ? -2.264 -7.281 -10.562 1 92.81 68 GLY B CA 1
ATOM 1513 C C . GLY B 1 68 ? -2.328 -8.203 -11.766 1 92.81 68 GLY B C 1
ATOM 1514 O O . GLY B 1 68 ? -2.521 -7.746 -12.891 1 92.81 68 GLY B O 1
ATOM 1515 N N . ILE B 1 69 ? -2.129 -9.484 -11.586 1 96.44 69 ILE B N 1
ATOM 1516 C CA . ILE B 1 69 ? -2.197 -10.469 -12.664 1 96.44 69 ILE B CA 1
ATOM 1517 C C . ILE B 1 69 ? -3.488 -11.273 -12.555 1 96.44 69 ILE B C 1
ATOM 1519 O O . ILE B 1 69 ? -3.955 -11.555 -11.445 1 96.44 69 ILE B O 1
ATOM 1523 N N . ASP B 1 70 ? -3.994 -11.594 -13.688 1 96.81 70 ASP B N 1
ATOM 1524 C CA . ASP B 1 70 ? -5.238 -12.359 -13.711 1 96.81 70 ASP B CA 1
ATOM 1525 C C . ASP B 1 70 ? -5.098 -13.664 -12.93 1 96.81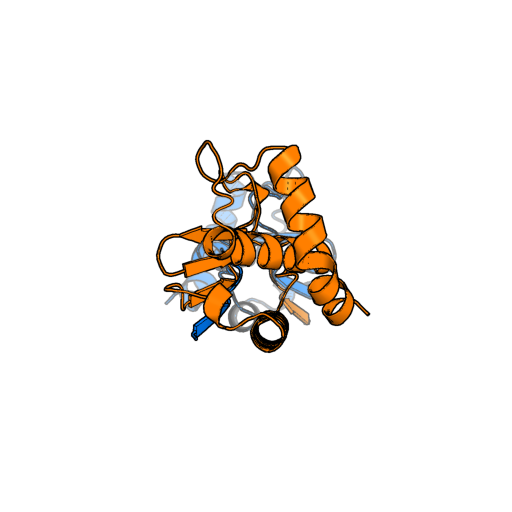 70 ASP B C 1
ATOM 1527 O O . ASP B 1 70 ? -4.082 -14.352 -13.047 1 96.81 70 ASP B O 1
ATOM 1531 N N . ARG B 1 71 ? -6.121 -13.961 -12.195 1 97.44 71 ARG B N 1
ATOM 1532 C CA . ARG B 1 71 ? -6.152 -15.148 -11.352 1 97.44 71 ARG B CA 1
ATOM 1533 C C . ARG B 1 71 ? -5.844 -16.406 -12.172 1 97.44 71 ARG B C 1
ATOM 1535 O O . ARG B 1 71 ? -5.016 -17.219 -11.773 1 97.44 71 ARG B O 1
ATOM 1542 N N . ASN B 1 72 ? -6.516 -16.531 -13.281 1 97.62 72 ASN B N 1
ATOM 1543 C CA . ASN B 1 72 ? -6.348 -17.719 -14.109 1 97.62 72 ASN B CA 1
ATOM 1544 C C . ASN B 1 72 ? -4.934 -17.828 -14.672 1 97.62 72 ASN B C 1
ATOM 1546 O O . ASN B 1 72 ? -4.402 -18.922 -14.828 1 97.62 72 ASN B O 1
ATOM 1550 N N . GLU B 1 73 ? -4.414 -16.703 -14.953 1 97.75 73 GLU B N 1
ATOM 1551 C CA . GLU B 1 73 ? -3.025 -16.703 -15.414 1 97.75 73 GLU B CA 1
ATOM 1552 C C . GLU B 1 73 ? -2.084 -17.188 -14.312 1 97.75 73 GLU B C 1
ATOM 1554 O O . GLU B 1 73 ? -1.161 -17.969 -14.578 1 97.75 73 GLU B O 1
ATOM 1559 N N . ILE B 1 74 ? -2.336 -16.797 -13.102 1 98.44 74 ILE B N 1
ATOM 1560 C CA . ILE B 1 74 ? -1.493 -17.203 -11.977 1 98.44 74 ILE B CA 1
ATOM 1561 C C . ILE B 1 74 ? -1.653 -18.703 -11.727 1 98.44 74 ILE B C 1
ATOM 1563 O O . ILE B 1 74 ? -0.672 -19.406 -11.469 1 98.44 74 ILE B O 1
ATOM 1567 N N . ILE B 1 75 ? -2.877 -19.172 -11.812 1 98.44 75 ILE B N 1
ATOM 1568 C CA . ILE B 1 75 ? -3.129 -20.594 -11.648 1 98.44 75 ILE B CA 1
ATOM 1569 C C . ILE B 1 75 ? -2.34 -21.375 -12.695 1 98.44 75 ILE B C 1
ATOM 1571 O O . ILE B 1 75 ? -1.679 -22.359 -12.375 1 98.44 75 ILE B O 1
ATOM 1575 N N . LYS B 1 76 ? -2.4 -20.906 -13.922 1 98.38 76 LYS B N 1
ATOM 1576 C CA . LYS B 1 76 ? -1.669 -21.578 -15 1 98.38 76 LYS B CA 1
ATOM 1577 C C . LYS B 1 76 ? -0.169 -21.578 -14.719 1 98.38 76 LYS B C 1
ATOM 1579 O O . LYS B 1 76 ? 0.482 -22.625 -14.844 1 98.38 76 LYS B O 1
ATOM 1584 N N . GLU B 1 77 ? 0.36 -20.469 -14.305 1 98.31 77 GLU B N 1
ATOM 1585 C CA . GLU B 1 77 ? 1.793 -20.344 -14.055 1 98.31 77 GLU B CA 1
ATOM 1586 C C . GLU B 1 77 ? 2.223 -21.219 -12.891 1 98.31 77 GLU B C 1
ATOM 1588 O O . GLU B 1 77 ? 3.324 -21.781 -12.891 1 98.31 77 GLU B O 1
ATOM 1593 N N . LEU B 1 78 ? 1.356 -21.344 -11.898 1 98.31 78 LEU B N 1
ATOM 1594 C CA . LEU B 1 78 ? 1.677 -22.203 -10.766 1 98.31 78 LEU B CA 1
ATOM 1595 C C . LEU B 1 78 ? 1.694 -23.672 -11.188 1 98.31 78 LEU B C 1
ATOM 1597 O O . LEU B 1 78 ? 2.613 -24.406 -10.836 1 98.31 78 LEU B O 1
ATOM 1601 N N . LEU B 1 79 ? 0.728 -24.062 -11.969 1 98.31 79 LEU B N 1
ATOM 1602 C CA . LEU B 1 79 ? 0.69 -25.438 -12.477 1 98.31 79 LEU B CA 1
ATOM 1603 C C . LEU B 1 79 ? 1.92 -25.734 -13.328 1 98.31 79 LEU B C 1
ATOM 1605 O O . LEU B 1 79 ? 2.506 -26.812 -13.227 1 98.31 79 LEU B O 1
ATOM 1609 N N . ILE B 1 80 ? 2.266 -24.797 -14.125 1 98.38 80 ILE B N 1
ATOM 1610 C CA . ILE B 1 80 ? 3.441 -24.969 -14.969 1 98.38 80 ILE B CA 1
ATOM 1611 C C . ILE B 1 80 ? 4.68 -25.172 -14.102 1 98.38 80 ILE B C 1
ATOM 1613 O O . ILE B 1 80 ? 5.457 -26.094 -14.32 1 98.38 80 ILE B O 1
ATOM 1617 N N . GLU B 1 81 ? 4.91 -24.328 -13.086 1 97.38 81 GLU B N 1
ATOM 1618 C CA . GLU B 1 81 ? 6.07 -24.438 -12.211 1 97.38 81 GLU B CA 1
ATOM 1619 C C . GLU B 1 81 ? 6.09 -25.797 -11.492 1 97.38 81 GLU B C 1
ATOM 1621 O O . GLU B 1 81 ? 7.145 -26.422 -11.367 1 97.38 81 GLU B O 1
ATOM 1626 N N . LEU B 1 82 ? 4.945 -26.203 -11.109 1 97 82 LEU B N 1
ATOM 1627 C CA . LEU B 1 82 ? 4.812 -27.453 -10.391 1 97 82 LEU B CA 1
ATOM 1628 C C . LEU B 1 82 ? 5.164 -28.641 -11.289 1 97 82 LEU B C 1
ATOM 1630 O O . LEU B 1 82 ? 5.633 -29.672 -10.812 1 97 82 LEU B O 1
ATOM 1634 N N . ALA B 1 83 ? 4.965 -28.469 -12.562 1 97.19 83 ALA B N 1
ATOM 1635 C CA . ALA B 1 83 ? 5.141 -29.578 -13.5 1 97.19 83 ALA B CA 1
ATOM 1636 C C . ALA B 1 83 ? 6.594 -29.688 -13.953 1 97.19 83 ALA B C 1
ATOM 1638 O O . ALA B 1 83 ? 7.008 -30.719 -14.484 1 97.19 83 ALA B O 1
ATOM 1639 N N . ILE B 1 84 ? 7.391 -28.656 -13.75 1 96.5 84 ILE B N 1
ATOM 1640 C CA . ILE B 1 84 ? 8.742 -28.578 -14.305 1 96.5 84 ILE B CA 1
ATOM 1641 C C . ILE B 1 84 ? 9.586 -29.734 -13.766 1 96.5 84 ILE B C 1
ATOM 1643 O O . ILE B 1 84 ? 10.164 -30.5 -14.531 1 96.5 84 ILE B O 1
ATOM 1647 N N . ARG B 1 85 ? 9.648 -29.938 -12.523 1 94 85 ARG B N 1
ATOM 1648 C CA . ARG B 1 85 ? 10.57 -30.891 -11.914 1 94 85 ARG B CA 1
ATOM 1649 C C . ARG B 1 85 ? 10.133 -32.312 -12.203 1 94 85 ARG B C 1
ATOM 1651 O O . ARG B 1 85 ? 10.93 -33.125 -12.688 1 94 85 ARG B O 1
ATOM 1658 N N . PRO B 1 86 ? 8.852 -32.625 -11.945 1 94.44 86 PRO B N 1
ATOM 1659 C CA . PRO B 1 86 ? 8.422 -34 -12.211 1 94.44 86 PRO B CA 1
ATOM 1660 C C . PRO B 1 86 ? 8.625 -34.406 -13.672 1 94.44 86 PRO B C 1
ATOM 1662 O O . PRO B 1 86 ? 8.852 -35.594 -13.961 1 94.44 86 PRO B O 1
ATOM 1665 N N . THR B 1 87 ? 8.57 -33.5 -14.617 1 95.38 87 THR B N 1
ATOM 1666 C CA . THR B 1 87 ? 8.688 -33.812 -16.031 1 95.38 87 THR B CA 1
ATOM 1667 C C . THR B 1 87 ? 10.109 -33.594 -16.516 1 95.38 87 THR B C 1
ATOM 1669 O O . THR B 1 87 ? 10.414 -33.781 -17.703 1 95.38 87 THR B O 1
ATOM 1672 N N . LYS B 1 88 ? 10.945 -33.094 -15.688 1 94.94 88 LYS B N 1
ATOM 1673 C CA . LYS B 1 88 ? 12.344 -32.781 -15.984 1 94.94 88 LYS B CA 1
ATOM 1674 C C . LYS B 1 88 ? 12.453 -31.812 -17.141 1 94.94 88 LYS B C 1
ATOM 1676 O O . LYS B 1 88 ? 13.305 -31.969 -18.016 1 94.94 88 LYS B O 1
ATOM 1681 N N . THR B 1 89 ? 11.453 -30.906 -17.234 1 95.81 89 THR B N 1
ATOM 1682 C CA . THR B 1 89 ? 11.469 -29.844 -18.25 1 95.81 89 THR B CA 1
ATOM 1683 C C . THR B 1 89 ? 12.125 -28.594 -17.703 1 95.81 89 THR B C 1
ATOM 1685 O O . THR B 1 89 ? 11.492 -27.531 -17.594 1 95.81 89 THR B O 1
ATOM 1688 N N . TYR B 1 90 ? 13.438 -28.656 -17.453 1 94.38 90 TYR B N 1
ATOM 1689 C CA . TYR B 1 90 ? 14.172 -27.562 -16.812 1 94.38 90 TYR B CA 1
ATOM 1690 C C . TYR B 1 90 ? 14.5 -26.469 -17.812 1 94.38 90 TYR B C 1
ATOM 1692 O O . TYR B 1 90 ? 14.883 -26.75 -18.953 1 94.38 90 TYR B O 1
ATOM 1700 N N . PRO B 1 91 ? 14.273 -25.25 -17.297 1 92.81 91 PRO B N 1
ATOM 1701 C CA . PRO B 1 91 ? 14.664 -24.156 -18.188 1 92.81 91 PRO B CA 1
ATOM 1702 C C . PRO B 1 91 ? 16.156 -24.172 -18.516 1 92.81 91 PRO B C 1
ATOM 1704 O O . PRO B 1 91 ? 16.969 -24.547 -17.688 1 92.81 91 PRO B O 1
ATOM 1707 N N . PRO B 1 92 ? 16.484 -23.719 -19.719 1 90.06 92 PRO B N 1
ATOM 1708 C CA . 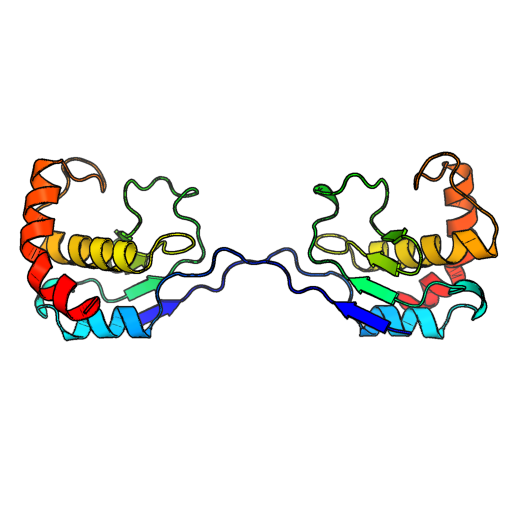PRO B 1 92 ? 17.906 -23.672 -20.094 1 90.06 92 PRO B CA 1
ATOM 1709 C C . PRO B 1 92 ? 18.688 -22.656 -19.266 1 90.06 92 PRO B C 1
ATOM 1711 O O . PRO B 1 92 ? 19.875 -22.844 -19.016 1 90.06 92 PRO B O 1
ATOM 1714 N N . LYS B 1 93 ? 18.062 -21.531 -18.922 1 84 93 LYS B N 1
ATOM 1715 C CA . LYS B 1 93 ? 18.703 -20.469 -18.125 1 84 93 LYS B CA 1
ATOM 1716 C C . LYS B 1 93 ? 17.734 -19.875 -17.109 1 84 93 LYS B C 1
ATOM 1718 O O . LYS B 1 93 ? 16.641 -19.438 -17.469 1 84 93 LYS B O 1
ATOM 1723 N N . GLY B 1 94 ? 18.219 -20.047 -15.883 1 82 94 GLY B N 1
ATOM 1724 C CA . GLY B 1 94 ? 17.375 -19.438 -14.867 1 82 94 GLY B CA 1
ATOM 1725 C C . GLY B 1 94 ? 15.992 -20.047 -14.805 1 82 94 GLY B C 1
ATOM 1726 O O . GLY B 1 94 ? 15.844 -21.266 -14.633 1 82 94 GLY B O 1
ATOM 1727 N N . HIS B 1 95 ? 15.07 -19.109 -14.93 1 86.94 95 HIS B N 1
ATOM 1728 C CA . HIS B 1 95 ? 13.68 -19.562 -14.852 1 86.94 95 HIS B CA 1
ATOM 1729 C C . HIS B 1 95 ? 12.945 -19.312 -16.172 1 86.94 95 HIS B C 1
ATOM 1731 O O . HIS B 1 95 ? 11.719 -19.344 -16.203 1 86.94 95 HIS B O 1
ATOM 1737 N N . SER B 1 96 ? 13.656 -19.188 -17.219 1 91.81 96 SER B N 1
ATOM 1738 C CA . SER B 1 96 ? 13.055 -18.859 -18.5 1 91.81 96 SER B CA 1
ATOM 1739 C C . SER B 1 96 ? 12.82 -20.109 -19.344 1 91.81 96 SER B C 1
ATOM 1741 O O . SER B 1 96 ? 13.781 -20.766 -19.75 1 91.81 96 SER B O 1
ATOM 1743 N N . LEU B 1 97 ? 11.609 -20.375 -19.672 1 95.88 97 LEU B N 1
ATOM 1744 C CA . LEU B 1 97 ? 11.25 -21.516 -20.516 1 95.88 97 LEU B CA 1
ATOM 1745 C C . LEU B 1 97 ? 11.328 -21.141 -21.984 1 95.88 97 LEU B C 1
ATOM 1747 O O . LEU B 1 97 ? 10.945 -20.031 -22.375 1 95.88 97 LEU B O 1
ATOM 1751 N N . THR B 1 98 ? 11.852 -22.078 -22.828 1 96.44 98 THR B N 1
ATOM 1752 C CA . THR B 1 98 ? 11.727 -21.891 -24.266 1 96.44 98 THR B CA 1
ATOM 1753 C C . THR B 1 98 ? 10.266 -22.016 -24.703 1 96.44 98 THR B C 1
ATOM 1755 O O . THR B 1 98 ? 9.438 -22.547 -23.953 1 96.44 98 THR B O 1
ATOM 1758 N N . LYS B 1 99 ? 10.055 -21.578 -25.969 1 95.88 99 LYS B N 1
ATOM 1759 C CA . LYS B 1 99 ? 8.695 -21.688 -26.5 1 95.88 99 LYS B CA 1
ATOM 1760 C C . LYS B 1 99 ? 8.227 -23.125 -26.562 1 95.88 99 LYS B C 1
ATOM 1762 O O . LYS B 1 99 ? 7.078 -23.438 -26.234 1 95.88 99 LYS B O 1
ATOM 1767 N N . SER B 1 100 ? 9.078 -23.969 -26.938 1 96.94 100 SER B N 1
ATOM 1768 C CA . SER B 1 100 ? 8.742 -25.375 -27.047 1 96.94 100 SER B CA 1
ATOM 1769 C C . SER B 1 100 ? 8.492 -26 -25.688 1 96.94 100 SER B C 1
ATOM 1771 O O . SER B 1 100 ? 7.551 -26.781 -25.516 1 96.94 100 SER B O 1
ATOM 1773 N N . GLN B 1 101 ? 9.266 -25.719 -24.703 1 97.56 101 GLN B N 1
ATOM 1774 C CA . GLN B 1 101 ? 9.078 -26.219 -23.344 1 97.56 101 GLN B CA 1
ATOM 1775 C C . GLN B 1 101 ? 7.738 -25.766 -22.781 1 97.56 101 GLN B C 1
ATOM 1777 O O . GLN B 1 101 ? 7.004 -26.562 -22.188 1 97.56 101 GLN B O 1
ATOM 1782 N N . ARG B 1 102 ? 7.488 -24.484 -23.016 1 97.38 102 ARG B N 1
ATOM 1783 C CA . ARG B 1 102 ? 6.238 -23.922 -22.5 1 97.38 102 ARG B CA 1
ATOM 1784 C C . ARG B 1 102 ? 5.031 -24.625 -23.109 1 97.38 102 ARG B C 1
ATOM 1786 O O . ARG B 1 102 ? 4.09 -24.984 -22.406 1 97.38 102 ARG B O 1
ATOM 1793 N N . LYS B 1 103 ? 5.082 -24.797 -24.391 1 97.5 103 LYS B N 1
ATOM 1794 C CA . LYS B 1 103 ? 3.98 -25.469 -25.078 1 97.5 103 LYS B CA 1
ATOM 1795 C C . LYS B 1 103 ? 3.748 -26.875 -24.531 1 97.5 103 LYS B C 1
ATOM 1797 O O . LYS B 1 103 ? 2.607 -27.266 -24.281 1 97.5 103 LYS B O 1
ATOM 1802 N N . LYS B 1 104 ? 4.762 -27.562 -24.344 1 97.88 104 LYS B N 1
ATOM 1803 C CA . LYS B 1 104 ? 4.684 -28.922 -23.797 1 97.88 104 LYS B CA 1
ATOM 1804 C C . LYS B 1 104 ? 4.059 -28.922 -22.406 1 97.88 104 LYS B C 1
ATOM 1806 O O . LYS B 1 104 ? 3.189 -29.75 -22.109 1 97.88 104 LYS B O 1
ATOM 1811 N N . LEU B 1 105 ? 4.496 -28.031 -21.609 1 98.31 105 LEU B N 1
ATOM 1812 C CA . LEU B 1 105 ? 3.99 -27.969 -20.234 1 98.31 105 LEU B CA 1
ATOM 1813 C C . LEU B 1 105 ? 2.529 -27.531 -20.219 1 98.31 105 LEU B C 1
ATOM 1815 O O . LEU B 1 105 ? 1.731 -28.047 -19.438 1 98.31 105 LEU B O 1
ATOM 1819 N N . GLU B 1 106 ? 2.178 -26.578 -21.062 1 98.19 106 GLU B N 1
ATOM 1820 C CA . GLU B 1 106 ? 0.793 -26.125 -21.156 1 98.19 106 GLU B CA 1
ATOM 1821 C C . GLU B 1 106 ? -0.142 -27.266 -21.531 1 98.19 106 GLU B C 1
ATOM 1823 O O . GLU B 1 106 ? -1.238 -27.391 -20.984 1 98.19 106 GLU B O 1
ATOM 1828 N N . GLU B 1 107 ? 0.315 -28.094 -22.406 1 98.12 107 GLU B N 1
ATOM 1829 C CA . GLU B 1 107 ? -0.484 -29.25 -22.797 1 98.12 107 GLU B CA 1
ATOM 1830 C C . GLU B 1 107 ? -0.644 -30.219 -21.625 1 98.12 107 GLU B C 1
ATOM 1832 O O . GLU B 1 107 ? -1.729 -30.766 -21.406 1 98.12 107 GLU B O 1
ATOM 1837 N N . LEU B 1 108 ? 0.366 -30.375 -20.953 1 98 108 LEU B N 1
ATOM 1838 C CA . LEU B 1 108 ? 0.391 -31.328 -19.859 1 98 108 LEU B CA 1
ATOM 1839 C C . LEU B 1 108 ? -0.54 -30.891 -18.734 1 98 108 LEU B C 1
ATOM 1841 O O . LEU B 1 108 ? -1.205 -31.719 -18.109 1 98 108 LEU B O 1
ATOM 1845 N N . ILE B 1 109 ? -0.592 -29.625 -18.406 1 98.25 109 ILE B N 1
ATOM 1846 C CA . ILE B 1 109 ? -1.305 -29.172 -17.219 1 98.25 109 ILE B CA 1
ATOM 1847 C C . ILE B 1 109 ? -2.773 -28.922 -17.562 1 98.25 109 ILE B C 1
ATOM 1849 O O . ILE B 1 109 ? -3.594 -28.688 -16.672 1 98.25 109 ILE B O 1
ATOM 1853 N N . MET B 1 110 ? -3.215 -28.938 -18.75 1 97.94 110 MET B N 1
ATOM 1854 C CA . MET B 1 110 ? -4.52 -28.5 -19.234 1 97.94 110 MET B CA 1
ATOM 1855 C C . MET B 1 110 ? -5.645 -29.188 -18.484 1 97.94 110 MET B C 1
ATOM 1857 O O . MET B 1 110 ? -6.621 -28.547 -18.094 1 97.94 110 MET B O 1
ATOM 1861 N N . PRO B 1 111 ? -5.594 -30.516 -18.281 1 97.38 111 PRO B N 1
ATOM 1862 C CA . PRO B 1 111 ? -6.676 -31.156 -17.547 1 97.38 111 PRO B CA 1
ATOM 1863 C C . PRO B 1 111 ? -6.859 -30.578 -16.141 1 97.38 111 PRO B C 1
ATOM 1865 O O . PRO B 1 111 ? -7.992 -30.453 -15.664 1 97.38 111 PRO B O 1
ATOM 1868 N N . TYR B 1 112 ? -5.801 -30.297 -15.453 1 97.88 112 TYR B N 1
ATOM 1869 C CA . TYR B 1 112 ? -5.871 -29.734 -14.109 1 97.88 112 TYR B CA 1
ATOM 1870 C C . TYR B 1 112 ? -6.363 -28.297 -14.141 1 97.88 112 TYR B C 1
ATOM 1872 O O . TYR B 1 112 ? -7.176 -27.891 -13.312 1 97.88 112 TYR B O 1
ATOM 1880 N N . TYR B 1 113 ? -5.852 -27.547 -15.133 1 98.06 113 TYR B N 1
ATOM 1881 C CA . TYR B 1 113 ? -6.258 -26.156 -15.328 1 98.06 113 TYR B CA 1
ATOM 1882 C C . TYR B 1 113 ? -7.762 -26.062 -15.555 1 98.06 113 TYR B C 1
ATOM 1884 O O . TYR B 1 113 ? -8.43 -25.234 -14.938 1 98.06 113 TYR B O 1
ATOM 1892 N N . ASN B 1 114 ? -8.273 -26.891 -16.375 1 97.19 114 ASN B N 1
ATOM 1893 C CA . ASN B 1 114 ? -9.695 -26.875 -16.703 1 97.19 114 ASN B CA 1
ATOM 1894 C C . ASN B 1 114 ? -10.555 -27.188 -15.484 1 97.19 114 ASN B C 1
ATOM 1896 O O . ASN B 1 114 ? -11.641 -26.609 -15.328 1 97.19 114 ASN B O 1
ATOM 1900 N N . LYS B 1 115 ? -10.078 -27.984 -14.656 1 96.06 115 LYS B N 1
ATOM 1901 C CA . LYS B 1 115 ? -10.828 -28.344 -13.453 1 96.06 115 LYS B CA 1
ATOM 1902 C C . LYS B 1 115 ? -10.922 -27.156 -12.5 1 96.06 115 LYS B C 1
ATOM 1904 O O . LYS B 1 115 ? -11.891 -27.031 -11.742 1 96.06 115 LYS B O 1
ATOM 1909 N N . LEU B 1 116 ? -9.898 -26.281 -12.508 1 95.38 116 LEU B N 1
ATOM 1910 C CA . LEU B 1 116 ? -9.797 -25.188 -11.547 1 95.38 116 LEU B CA 1
ATOM 1911 C C . LEU B 1 116 ? -10.523 -23.953 -12.062 1 95.38 116 LEU B C 1
ATOM 1913 O O . LEU B 1 116 ? -10.867 -23.062 -11.289 1 95.38 116 LEU B O 1
ATOM 1917 N N . THR B 1 117 ? -10.68 -23.734 -13.312 1 90.62 117 THR B N 1
ATOM 1918 C CA . THR B 1 117 ? -11.227 -22.516 -13.883 1 90.62 117 THR B CA 1
ATOM 1919 C C . THR B 1 117 ? -12.633 -22.75 -14.43 1 90.62 117 THR B C 1
ATOM 1921 O O . THR B 1 117 ? -13.242 -21.844 -15.016 1 90.62 117 THR B O 1
ATOM 1924 N N . GLU B 1 118 ? -13.25 -23.953 -14.422 1 76.88 118 GLU B N 1
ATOM 1925 C CA . GLU B 1 118 ? -14.641 -24.234 -14.766 1 76.88 118 GLU B CA 1
ATOM 1926 C C . GLU B 1 118 ? -15.586 -23.781 -13.656 1 76.88 118 GLU B C 1
ATOM 1928 O O . GLU B 1 118 ? -15.203 -23.719 -12.484 1 76.88 118 GLU B O 1
#

Secondary structure (DSSP, 8-state):
-EEEEPPP--PSPPSS-HHHHHHHHHHS-GGGTTT--EEEE-SS-GGGS--SSSEEEETTEEEE--TTS-HHHHHHHHHHHHHHHHHT---SBTTBPPHHHHHHHHHHHHHHHHHHH-/-EEEEPPP--PSPPSS-HHHHHHHHHHS-GGGTTT--EEEE-SS-GGGS--SSSEEEETTEEEE--TTS-HHHHHHHHHHHHHHHHHT---SBTTBPPHHHHHHHHHHHHHHHHHHH-

pLDDT: mean 93.47, std 5.55, range [66.0, 98.44]

Nearest PDB structures (foldseek):
  1gz5-assembly1_D  TM=2.243E-01  e=3.766E+00  Escherichia coli str. K-12 substr. W3110
  1gz5-assembly1_A  TM=2.260E-01  e=5.107E+00  Escherichia coli str. K-12 substr. W3110
  5uof-assembly1_A  TM=1.998E-01  e=5.429E+00  Burkholderia multivorans ATCC 17616
  5tvg-assembly6_F  TM=2.106E-01  e=9.396E+00  Burkholderia vietnamiensis G4
  8jiw-assembly1_BQ  TM=3.675E-01  e=1.312E+00  Triticum aestivum

Foldseek 3Di:
DDDDDDDPDLAPDAQDDPVLVVLLCVPDDVCLLPQADEEAADSDAPVPDPDPAQWEDDGNYIYGRRTPHHNLRSSLRNQLRSVCVVVVLCDPDDRDHDPVSSVVSSVVCVVSSVVSPD/DDDDDDDPDLAPDAQDDPVLVVLLCVPDDVCLLPQADEEDADSDAPVPDPDPAQWEDDGNYIYGRRGPHHNLRSSLRNQLRSVCVVVVLCDPDDRDHDPVSSVVSSVVCVVSSVVSPD

Sequence (236 aa):
MKIVTEKINSEPNHSISKKDVKAIIEIIPDDWIGIAHIFSISSQLFENSNWDRPVIQNNTTFKILSRGIDRNEIIKELLIELAIRPTKTYPPKGHSLTKSQRKKLEELIMPYYNKLTEMKIVTEKINSEPNHSISKKDVKAIIEIIPDDWIGIAHIFSISSQLFENSNWDRPVIQNNTTFKILSRGIDRNEIIKELLIELAIRPTKTYPPKGHSLTKSQRKKLEELIMPYYNKLTE

Organism: Cellulophaga lytica (strain ATCC 23178 / DSM 7489 / JCM 8516 / NBRC 14961 / NCIMB 1423 / VKM B-1433 / Cy l20) (NCBI:txid867900)